Protein AF-A0A7D5BCZ6-F1 (afdb_monomer)

Radius of gyration: 23.88 Å; Cα contacts (8 Å, |Δi|>4): 210; chains: 1; bounding box: 59×76×45 Å

pLDDT: mean 74.91, std 20.08, range [27.19, 95.25]

Foldseek 3Di:
DPPQPLVLLLVLLVVLCVVDDDPLLVLLSVLLNLLSVLCVVVVNSVVLVVCLVCVVPDDDDAPEEACAPVVVVVCQLPPPQDQALGWYHGNHWIWGWHQPPVVRDTDTHTDDDPVRVVVPVPDDDDDDDPPDDDDDDPPDQDFLVVSLVSSLVSLVVSLVVDDDPSSNSSSSSSSVSSVVCSHNSCRVVSSVSVVVVVCVVVDDPPDDDPDPVVVVVVVVVVVCVVDPPDDDDDDDDDDDDDDDDDDDPDPDDDDDD

Structure (mmCIF, N/CA/C/O backbone):
data_AF-A0A7D5BCZ6-F1
#
_entry.id   AF-A0A7D5BCZ6-F1
#
loop_
_atom_site.group_PDB
_atom_site.id
_atom_site.type_symbol
_atom_site.label_atom_id
_atom_site.label_alt_id
_atom_site.label_comp_id
_atom_site.label_asym_id
_atom_site.label_entity_id
_atom_site.label_seq_id
_atom_site.pdbx_PDB_ins_code
_atom_site.Cartn_x
_atom_site.Cartn_y
_atom_site.Cartn_z
_atom_site.occupancy
_atom_site.B_iso_or_equiv
_atom_site.auth_seq_id
_atom_site.auth_comp_id
_atom_site.auth_asym_id
_atom_site.auth_atom_id
_atom_site.pdbx_PDB_model_num
ATOM 1 N N . MET A 1 1 ? -12.712 0.042 -23.435 1.00 34.72 1 MET A N 1
ATOM 2 C CA . MET A 1 1 ? -11.824 -0.604 -22.444 1.00 34.72 1 MET A CA 1
ATOM 3 C C . MET A 1 1 ? -10.567 0.236 -22.355 1.00 34.72 1 MET A C 1
ATOM 5 O O . MET A 1 1 ? -9.857 0.329 -23.345 1.00 34.72 1 MET A O 1
ATOM 9 N N . ASN A 1 2 ? -10.367 0.947 -21.248 1.00 45.00 2 ASN A N 1
ATOM 10 C CA . ASN A 1 2 ? -9.173 1.772 -21.058 1.00 45.00 2 ASN A CA 1
ATOM 11 C C . ASN A 1 2 ? -8.029 0.820 -20.652 1.00 45.00 2 ASN A C 1
ATOM 13 O O . ASN A 1 2 ? -8.275 0.007 -19.757 1.00 45.00 2 ASN A O 1
ATOM 17 N N . PRO A 1 3 ? -6.863 0.815 -21.327 1.00 51.53 3 PRO A N 1
ATOM 18 C CA . PRO A 1 3 ? -5.746 -0.049 -20.962 1.00 51.53 3 PRO A CA 1
ATOM 19 C C . PRO A 1 3 ? -5.447 0.031 -19.464 1.00 51.53 3 PRO A C 1
ATOM 21 O O . PRO A 1 3 ? -5.567 1.075 -18.828 1.00 51.53 3 PRO A O 1
ATOM 24 N N . ASP A 1 4 ? -5.122 -1.135 -18.921 1.00 83.62 4 ASP A N 1
ATOM 25 C CA . ASP A 1 4 ? -4.936 -1.441 -17.508 1.00 83.62 4 ASP A CA 1
ATOM 26 C C . ASP A 1 4 ? -3.978 -0.426 -16.852 1.00 83.62 4 ASP A C 1
ATOM 28 O O . ASP A 1 4 ? -2.765 -0.479 -17.062 1.00 83.62 4 ASP A O 1
ATOM 32 N N . PHE A 1 5 ? -4.542 0.546 -16.120 1.00 90.12 5 PHE A N 1
ATOM 33 C CA . PHE A 1 5 ? -3.845 1.703 -15.531 1.00 90.12 5 PHE A CA 1
ATOM 34 C C . PHE A 1 5 ? -2.555 1.285 -14.820 1.00 90.12 5 PHE A C 1
ATOM 36 O O . PHE A 1 5 ? -1.487 1.844 -15.066 1.00 90.12 5 PHE A O 1
ATOM 43 N N . ILE A 1 6 ? -2.636 0.211 -14.031 1.00 92.88 6 ILE A N 1
ATOM 44 C CA . ILE A 1 6 ? -1.490 -0.353 -13.325 1.00 92.88 6 ILE A CA 1
ATOM 45 C C . ILE A 1 6 ? -0.426 -0.879 -14.297 1.00 92.88 6 ILE A C 1
ATOM 47 O O . ILE A 1 6 ? 0.761 -0.633 -14.078 1.00 92.88 6 ILE A O 1
ATOM 51 N N . LYS A 1 7 ? -0.802 -1.567 -15.383 1.00 92.38 7 LYS A N 1
ATOM 52 C CA . LYS A 1 7 ? 0.170 -2.053 -16.381 1.00 92.38 7 LYS A CA 1
ATOM 53 C C . LYS A 1 7 ? 0.892 -0.899 -17.069 1.00 92.38 7 LYS A C 1
ATOM 55 O O . LYS A 1 7 ? 2.103 -0.986 -17.266 1.00 92.38 7 LYS A O 1
ATOM 60 N N . MET A 1 8 ? 0.183 0.182 -17.397 1.00 92.75 8 MET A N 1
ATOM 61 C CA . MET A 1 8 ? 0.801 1.378 -17.978 1.00 92.75 8 MET A CA 1
ATOM 62 C C . MET A 1 8 ? 1.809 2.007 -17.013 1.00 92.75 8 MET A C 1
ATOM 64 O O . MET A 1 8 ? 2.954 2.252 -17.395 1.00 92.75 8 MET A O 1
ATOM 68 N N . THR A 1 9 ? 1.427 2.189 -15.745 1.00 94.44 9 THR A N 1
ATOM 69 C CA . THR A 1 9 ? 2.337 2.691 -14.708 1.00 94.44 9 THR A CA 1
ATOM 70 C C . THR A 1 9 ? 3.547 1.775 -14.542 1.00 94.44 9 THR A C 1
ATOM 72 O O . THR A 1 9 ? 4.677 2.252 -14.506 1.00 94.44 9 THR A O 1
ATOM 75 N N . GLN A 1 10 ? 3.357 0.453 -14.506 1.00 93.75 10 GLN A N 1
ATOM 76 C CA . GLN A 1 10 ? 4.464 -0.502 -14.407 1.00 93.75 10 GLN A CA 1
ATOM 77 C C . GLN A 1 10 ? 5.422 -0.429 -15.601 1.00 93.75 10 GLN A C 1
ATOM 79 O O . GLN A 1 10 ? 6.630 -0.563 -15.405 1.00 93.75 10 GLN A O 1
ATOM 84 N N . ALA A 1 11 ? 4.911 -0.237 -16.820 1.00 93.50 11 ALA A N 1
ATOM 85 C CA . ALA A 1 11 ? 5.745 -0.064 -18.006 1.00 93.50 11 ALA A CA 1
ATOM 86 C C . ALA A 1 11 ? 6.593 1.211 -17.896 1.00 93.50 11 ALA A C 1
ATOM 88 O O . ALA A 1 11 ? 7.812 1.142 -18.048 1.00 93.50 11 ALA A O 1
ATOM 89 N N . ARG A 1 12 ? 5.979 2.338 -17.512 1.00 94.12 12 ARG A N 1
ATOM 90 C CA . ARG A 1 12 ? 6.697 3.602 -17.290 1.00 94.12 12 ARG A CA 1
ATOM 91 C C . ARG A 1 12 ? 7.732 3.506 -16.171 1.00 94.12 12 ARG A C 1
ATOM 93 O O . ARG A 1 12 ? 8.855 3.956 -16.352 1.00 94.12 12 ARG A O 1
ATOM 100 N N . LEU A 1 13 ? 7.434 2.829 -15.060 1.00 93.94 13 LEU A N 1
ATOM 101 C CA . LEU A 1 13 ? 8.414 2.623 -13.983 1.00 93.94 13 LEU A CA 1
ATOM 102 C C . LEU A 1 13 ? 9.648 1.820 -14.430 1.00 93.94 13 LEU A C 1
ATOM 104 O O . LEU A 1 13 ? 10.731 2.025 -13.890 1.00 93.94 13 LEU A O 1
ATOM 108 N N . ARG A 1 14 ? 9.517 0.919 -15.415 1.00 92.44 14 ARG A N 1
ATOM 109 C CA . ARG A 1 14 ? 10.670 0.201 -15.996 1.00 92.44 14 ARG A CA 1
ATOM 110 C C . ARG A 1 14 ? 11.517 1.090 -16.898 1.00 92.44 14 ARG A C 1
ATOM 112 O O . ARG A 1 14 ? 12.717 0.872 -17.005 1.00 92.44 14 ARG A O 1
ATOM 119 N N . GLU A 1 15 ? 10.909 2.059 -17.570 1.00 91.62 15 GLU A N 1
ATOM 120 C CA . GLU A 1 15 ? 11.652 3.057 -18.344 1.00 91.62 15 GLU A CA 1
ATOM 121 C C . GLU A 1 15 ? 12.415 3.991 -17.402 1.00 91.62 15 GLU A C 1
ATOM 123 O O . GLU A 1 15 ? 13.614 4.197 -17.586 1.00 91.62 15 GLU A O 1
ATOM 128 N N . VAL A 1 16 ? 11.746 4.431 -16.332 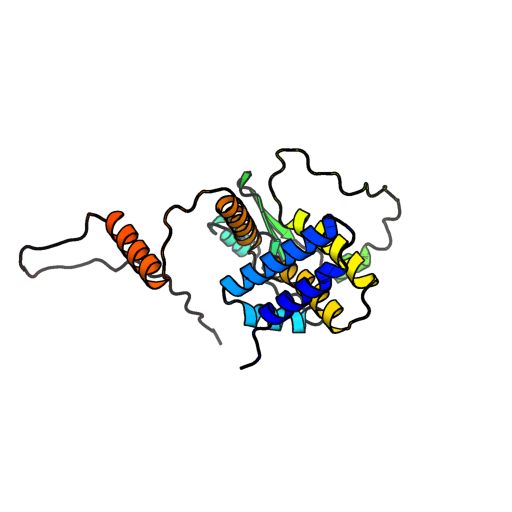1.00 91.31 16 VAL A N 1
ATOM 129 C CA . VAL A 1 16 ? 12.312 5.244 -15.248 1.00 91.31 16 VAL A CA 1
ATOM 130 C C . VAL A 1 16 ? 13.511 4.576 -14.566 1.00 91.31 16 VAL A C 1
ATOM 132 O O . VAL A 1 16 ? 14.430 5.259 -14.118 1.00 91.31 16 VAL A O 1
ATOM 135 N N . GLU A 1 17 ? 13.549 3.244 -14.525 1.00 91.06 17 GLU A N 1
ATOM 136 C CA . GLU A 1 17 ? 14.658 2.465 -13.961 1.00 91.06 17 GLU A CA 1
ATOM 137 C C . GLU A 1 17 ? 16.018 2.811 -14.590 1.00 91.06 17 GLU A C 1
ATOM 139 O O . GLU A 1 17 ? 17.038 2.741 -13.912 1.00 91.06 17 GLU A O 1
ATOM 144 N N . ARG A 1 18 ? 16.049 3.276 -15.848 1.00 88.88 18 ARG A N 1
ATOM 145 C CA . ARG A 1 18 ? 17.286 3.727 -16.516 1.00 88.88 18 ARG A CA 1
ATOM 146 C C . ARG A 1 18 ? 17.909 4.964 -15.868 1.00 88.88 18 ARG A C 1
ATOM 148 O O . ARG A 1 18 ? 19.102 5.193 -16.039 1.00 88.88 18 ARG A O 1
ATOM 155 N N . HIS A 1 19 ? 17.112 5.746 -15.143 1.00 87.06 19 HIS A N 1
ATOM 156 C CA . HIS A 1 19 ? 17.549 6.960 -14.452 1.00 87.06 19 HIS A CA 1
ATOM 157 C C . HIS A 1 19 ? 17.981 6.690 -13.005 1.00 87.06 19 HIS A C 1
ATOM 159 O O . HIS A 1 19 ? 18.508 7.584 -12.339 1.00 87.06 19 HIS A O 1
ATOM 165 N N . ALA A 1 20 ? 17.769 5.471 -12.495 1.00 90.06 20 ALA A N 1
ATOM 166 C CA . ALA A 1 20 ? 18.190 5.103 -11.151 1.00 90.06 20 ALA A CA 1
ATOM 167 C C . ALA A 1 20 ? 19.724 5.058 -11.066 1.00 90.06 20 ALA A C 1
ATOM 169 O O . ALA A 1 20 ? 20.403 4.370 -11.826 1.00 90.06 20 ALA A O 1
ATOM 170 N N . SER A 1 21 ? 20.271 5.817 -10.120 1.00 88.81 21 SER A N 1
ATOM 171 C CA . SER A 1 21 ? 21.715 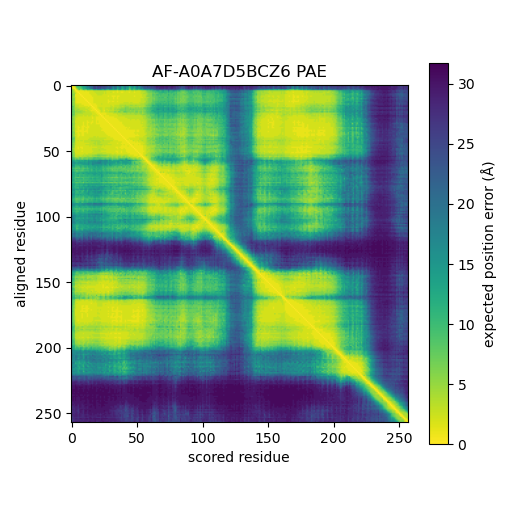5.978 -9.907 1.00 88.81 21 SER A CA 1
ATOM 172 C C . SER A 1 21 ? 22.211 5.279 -8.638 1.00 88.81 21 SER A C 1
ATOM 174 O O . SER A 1 21 ? 23.416 5.131 -8.446 1.00 88.81 21 SER A O 1
ATOM 176 N N . THR A 1 22 ? 21.305 4.863 -7.750 1.00 90.62 22 THR A N 1
ATOM 177 C CA . THR A 1 22 ? 21.638 4.222 -6.470 1.00 90.62 22 THR A CA 1
ATOM 178 C C . THR A 1 22 ? 20.870 2.916 -6.303 1.00 90.62 22 THR A C 1
ATOM 180 O O . THR A 1 22 ? 19.768 2.761 -6.826 1.00 90.62 22 THR A O 1
ATOM 183 N N . SER A 1 23 ? 21.417 1.976 -5.527 1.00 88.50 23 SER A N 1
ATOM 184 C CA . SER A 1 23 ? 20.704 0.736 -5.188 1.00 88.50 23 SER A CA 1
ATOM 185 C C . SER A 1 23 ? 19.376 0.998 -4.471 1.00 88.50 23 SER A C 1
ATOM 187 O O . SER A 1 23 ? 18.411 0.291 -4.736 1.00 88.50 23 SER A O 1
ATOM 189 N N . GLY A 1 24 ? 19.299 2.047 -3.641 1.00 88.19 24 GLY A N 1
ATOM 190 C CA . GLY A 1 24 ? 18.056 2.484 -2.995 1.00 88.19 24 GLY A CA 1
ATOM 191 C C . GLY A 1 24 ? 16.964 2.841 -4.004 1.00 88.19 24 GLY A C 1
ATOM 192 O O . GLY A 1 24 ? 15.845 2.354 -3.896 1.00 88.19 24 GLY A O 1
ATOM 193 N N . GLN A 1 25 ? 17.310 3.576 -5.062 1.00 91.25 25 GLN A N 1
ATOM 194 C CA . GLN A 1 25 ? 16.381 3.915 -6.144 1.00 91.25 25 GLN A CA 1
ATOM 195 C C . GLN A 1 25 ? 15.896 2.680 -6.916 1.00 91.25 25 GLN A C 1
ATOM 197 O O . GLN A 1 25 ? 14.700 2.547 -7.182 1.00 91.25 25 GLN A O 1
ATOM 202 N N . PHE A 1 26 ? 16.791 1.736 -7.226 1.00 91.19 26 PHE A N 1
ATOM 203 C CA . PHE A 1 26 ? 16.390 0.462 -7.837 1.00 91.19 26 PHE A CA 1
ATOM 204 C C . PHE A 1 26 ? 15.450 -0.339 -6.923 1.00 91.19 26 PHE A C 1
ATOM 206 O O . PHE A 1 26 ? 14.426 -0.857 -7.380 1.00 91.19 26 PHE A O 1
ATOM 213 N N . ASP A 1 27 ? 15.763 -0.417 -5.629 1.00 89.88 27 ASP A N 1
ATOM 214 C CA . ASP A 1 27 ? 14.934 -1.107 -4.641 1.00 89.88 27 ASP A CA 1
ATOM 215 C C . ASP A 1 27 ? 13.564 -0.432 -4.480 1.00 89.88 27 ASP A C 1
ATOM 217 O O . ASP A 1 27 ? 12.546 -1.126 -4.432 1.00 89.88 27 ASP A O 1
ATOM 221 N N . ALA A 1 28 ? 13.514 0.901 -4.489 1.00 91.19 28 ALA A N 1
ATOM 222 C CA . ALA A 1 28 ? 12.294 1.698 -4.415 1.00 91.19 28 ALA A CA 1
ATOM 223 C C . ALA A 1 28 ? 11.371 1.460 -5.622 1.00 91.19 28 ALA A C 1
ATOM 225 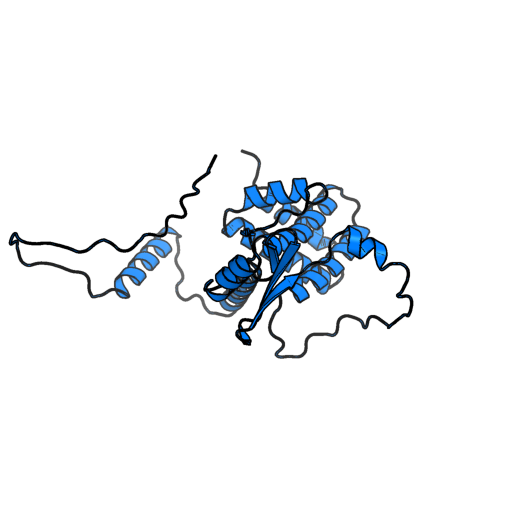O O . ALA A 1 28 ? 10.170 1.215 -5.463 1.00 91.19 28 ALA A O 1
ATOM 226 N N . LEU A 1 29 ? 11.921 1.444 -6.841 1.00 93.75 29 LEU A N 1
ATOM 227 C CA . LEU A 1 29 ? 11.161 1.117 -8.052 1.00 93.75 29 LEU A CA 1
ATOM 228 C C . LEU A 1 29 ? 10.657 -0.329 -8.039 1.00 93.75 29 LEU A C 1
ATOM 230 O O . LEU A 1 29 ? 9.514 -0.606 -8.413 1.00 93.75 29 LEU A O 1
ATOM 234 N N . LYS A 1 30 ? 11.485 -1.268 -7.573 1.00 92.19 30 LYS A N 1
ATOM 235 C CA . LYS A 1 30 ? 11.108 -2.678 -7.437 1.00 92.19 30 LYS A CA 1
ATOM 236 C C . LYS A 1 30 ? 9.995 -2.873 -6.409 1.00 92.19 30 LYS A C 1
ATOM 238 O O . LYS A 1 30 ? 9.049 -3.611 -6.690 1.00 92.19 30 LYS A O 1
ATOM 243 N N . ALA A 1 31 ? 10.090 -2.214 -5.256 1.00 91.38 31 ALA A N 1
ATOM 244 C CA . ALA A 1 31 ? 9.059 -2.216 -4.225 1.00 91.38 31 ALA A CA 1
ATOM 245 C C . ALA A 1 31 ? 7.748 -1.644 -4.772 1.00 91.38 31 ALA A C 1
ATOM 247 O O . ALA A 1 31 ? 6.718 -2.304 -4.693 1.00 91.38 31 ALA A O 1
ATOM 248 N N . SER A 1 32 ? 7.807 -0.495 -5.444 1.00 94.62 32 SER A N 1
ATOM 249 C CA . SER A 1 32 ? 6.645 0.152 -6.068 1.00 94.62 32 SER A CA 1
ATOM 250 C C . SER A 1 32 ? 5.942 -0.740 -7.087 1.00 94.62 32 SER A C 1
ATOM 252 O O . SER A 1 32 ? 4.720 -0.874 -7.090 1.00 94.62 32 SER A O 1
ATOM 254 N N . ARG A 1 33 ? 6.714 -1.414 -7.945 1.00 94.81 33 ARG A N 1
ATOM 255 C CA . ARG A 1 33 ? 6.170 -2.379 -8.907 1.00 94.81 33 ARG A CA 1
ATOM 256 C C . ARG A 1 33 ? 5.522 -3.577 -8.212 1.00 94.81 33 ARG A C 1
ATOM 258 O O . ARG A 1 33 ? 4.512 -4.075 -8.704 1.00 94.81 33 ARG A O 1
ATOM 265 N N . ALA A 1 34 ? 6.078 -4.035 -7.090 1.00 94.06 34 ALA A N 1
ATOM 266 C CA . ALA A 1 34 ? 5.480 -5.102 -6.294 1.00 94.06 34 ALA A CA 1
ATOM 267 C C . ALA A 1 34 ? 4.156 -4.659 -5.651 1.00 94.06 34 ALA A C 1
ATOM 269 O O . ALA A 1 34 ? 3.195 -5.419 -5.720 1.00 94.06 34 ALA A O 1
ATOM 270 N N . THR A 1 35 ? 4.079 -3.438 -5.113 1.00 94.69 35 THR A N 1
ATOM 271 C CA . THR A 1 35 ? 2.843 -2.849 -4.565 1.00 94.69 35 THR A CA 1
ATOM 272 C C . THR A 1 35 ? 1.755 -2.752 -5.627 1.00 94.69 35 THR A C 1
ATOM 274 O O . THR A 1 35 ? 0.642 -3.226 -5.432 1.00 94.69 35 THR A O 1
ATOM 277 N N . LEU A 1 36 ? 2.092 -2.233 -6.808 1.00 95.25 36 LEU A N 1
ATOM 278 C CA . LEU A 1 36 ? 1.163 -2.162 -7.935 1.00 95.25 36 LEU A CA 1
ATOM 279 C C . LEU A 1 36 ? 0.676 -3.549 -8.377 1.00 95.25 36 LEU A C 1
ATOM 281 O O . LEU A 1 36 ? -0.496 -3.724 -8.694 1.00 95.25 36 LEU A O 1
ATOM 285 N N . HIS A 1 37 ? 1.561 -4.548 -8.396 1.00 94.50 37 HIS A N 1
ATOM 286 C CA . HIS A 1 37 ? 1.165 -5.921 -8.705 1.00 94.50 37 HIS A CA 1
ATOM 287 C C . HIS A 1 37 ? 0.241 -6.512 -7.634 1.00 94.50 37 HIS A C 1
ATOM 289 O O . HIS A 1 37 ? -0.706 -7.211 -7.974 1.00 94.50 37 HIS A O 1
ATOM 295 N N . PHE A 1 38 ? 0.498 -6.230 -6.357 1.00 93.62 38 PHE A N 1
ATOM 296 C CA . PHE A 1 38 ? -0.361 -6.657 -5.257 1.00 93.62 38 PHE A CA 1
ATOM 297 C C . PHE A 1 38 ? -1.783 -6.099 -5.405 1.00 93.62 38 PHE A C 1
ATOM 299 O O . PHE A 1 38 ? -2.736 -6.872 -5.406 1.00 93.62 38 PHE A O 1
ATOM 306 N N . ILE A 1 39 ? -1.916 -4.792 -5.650 1.00 93.88 39 ILE A N 1
ATOM 307 C CA . ILE A 1 39 ? -3.213 -4.131 -5.885 1.00 93.88 39 ILE A CA 1
ATOM 308 C C . ILE A 1 39 ? -3.936 -4.750 -7.092 1.00 93.88 39 ILE A C 1
ATOM 310 O O . ILE A 1 39 ? -5.116 -5.089 -7.014 1.00 93.88 39 ILE A O 1
ATOM 314 N N . ALA A 1 40 ? -3.228 -4.952 -8.209 1.00 92.56 40 ALA A N 1
ATOM 315 C CA . ALA A 1 40 ? -3.814 -5.575 -9.397 1.00 92.56 40 ALA A CA 1
ATOM 316 C C . ALA A 1 40 ? -4.264 -7.023 -9.139 1.00 92.56 40 ALA A C 1
ATOM 318 O O . ALA A 1 40 ? -5.337 -7.418 -9.590 1.00 92.56 40 ALA A O 1
ATOM 319 N N . GLY A 1 41 ? -3.472 -7.803 -8.398 1.00 89.88 41 GLY A N 1
ATOM 320 C CA . GLY A 1 41 ? -3.791 -9.187 -8.039 1.00 89.88 41 GLY A CA 1
ATOM 321 C C . GLY A 1 41 ? -5.033 -9.317 -7.155 1.00 89.88 41 GLY A C 1
ATOM 322 O O . GLY A 1 41 ? -5.703 -10.343 -7.200 1.00 89.88 41 GLY A O 1
ATOM 323 N N . ARG A 1 42 ? -5.374 -8.263 -6.408 1.00 90.56 42 ARG A N 1
ATOM 324 C CA . ARG A 1 42 ? -6.601 -8.172 -5.605 1.00 90.56 42 ARG A CA 1
ATOM 325 C C . ARG A 1 42 ? -7.823 -7.699 -6.396 1.00 90.56 42 ARG A C 1
ATOM 327 O O . ARG A 1 42 ? -8.925 -7.686 -5.863 1.00 90.56 42 ARG A O 1
ATOM 334 N N . GLY A 1 43 ? -7.650 -7.306 -7.660 1.00 89.94 43 GLY A N 1
ATOM 335 C CA . GLY A 1 43 ? -8.729 -6.752 -8.482 1.00 89.94 43 GLY A CA 1
ATOM 336 C C . GLY A 1 43 ? -9.105 -5.305 -8.137 1.00 89.94 43 GLY A C 1
ATOM 337 O O . GLY A 1 43 ? -10.088 -4.791 -8.664 1.00 89.94 43 GLY A O 1
ATOM 338 N N . GLU A 1 44 ? -8.305 -4.617 -7.319 1.00 91.50 44 GLU A N 1
ATOM 339 C CA . GLU A 1 44 ? -8.595 -3.277 -6.780 1.00 91.50 44 GLU A CA 1
ATOM 340 C C . GLU A 1 44 ? -8.146 -2.144 -7.728 1.00 91.50 44 GLU A C 1
ATOM 342 O O . GLU A 1 44 ? -8.089 -0.973 -7.353 1.00 91.50 44 GLU A O 1
ATOM 347 N N . THR A 1 45 ? -7.827 -2.452 -8.993 1.00 92.25 45 THR A N 1
ATOM 348 C CA . THR A 1 45 ? -7.319 -1.475 -9.977 1.00 92.25 45 THR A CA 1
ATOM 349 C C . THR A 1 45 ? -8.250 -0.271 -10.156 1.00 92.25 45 THR A C 1
ATOM 351 O O . THR A 1 45 ? -7.777 0.854 -10.319 1.00 92.25 45 THR A O 1
ATOM 354 N N . GLY A 1 46 ? -9.569 -0.489 -10.145 1.00 90.19 46 GLY A N 1
ATOM 355 C CA . GLY A 1 46 ? -10.556 0.584 -10.302 1.00 90.19 46 GLY A CA 1
ATOM 356 C C . GLY A 1 46 ? -10.616 1.518 -9.091 1.00 90.19 46 GLY A C 1
ATOM 357 O O . GLY A 1 46 ? -10.606 2.737 -9.253 1.00 90.19 46 GLY A O 1
ATOM 358 N N . GLU A 1 47 ? -10.623 0.945 -7.888 1.00 90.94 47 GLU A N 1
ATOM 359 C CA . GLU A 1 47 ? -10.648 1.682 -6.618 1.00 90.94 47 GLU A CA 1
ATOM 360 C C . GLU A 1 47 ? -9.344 2.449 -6.415 1.00 90.94 47 GLU A C 1
ATOM 362 O O . GLU A 1 47 ? -9.362 3.631 -6.071 1.00 90.94 47 GLU A O 1
ATOM 367 N N . PHE A 1 48 ? -8.214 1.816 -6.732 1.00 92.88 48 PHE A N 1
ATOM 368 C CA . PHE A 1 48 ? -6.916 2.467 -6.712 1.00 92.88 48 PHE A CA 1
ATOM 369 C C . PHE A 1 48 ? -6.843 3.634 -7.701 1.00 92.88 48 PHE A C 1
ATOM 371 O O . PHE A 1 48 ? -6.349 4.704 -7.353 1.00 92.88 48 PHE A O 1
ATOM 378 N N . LYS A 1 49 ? -7.367 3.473 -8.922 1.00 93.62 49 LYS A N 1
ATOM 379 C CA . LYS A 1 49 ? -7.400 4.565 -9.901 1.00 93.62 49 LYS A CA 1
ATOM 380 C C . LYS A 1 49 ? -8.208 5.758 -9.381 1.00 93.62 49 LYS A C 1
ATOM 382 O O . LYS A 1 49 ? -7.711 6.880 -9.428 1.00 93.62 49 LYS A O 1
ATOM 387 N N . ALA A 1 50 ? -9.409 5.515 -8.855 1.00 91.00 50 ALA A N 1
ATOM 388 C CA . ALA A 1 50 ? -10.233 6.569 -8.265 1.00 91.00 50 ALA A CA 1
ATOM 389 C C . ALA A 1 50 ? -9.509 7.259 -7.094 1.00 91.00 50 ALA A C 1
ATOM 391 O O . ALA A 1 50 ? -9.522 8.483 -6.990 1.00 91.00 50 ALA A O 1
ATOM 392 N N . PHE A 1 51 ? -8.806 6.482 -6.265 1.00 90.19 51 PHE A N 1
ATOM 393 C CA . PHE A 1 51 ? -8.000 7.004 -5.166 1.00 90.19 51 PHE A CA 1
ATOM 394 C C . PHE A 1 51 ? -6.849 7.901 -5.642 1.00 90.19 51 PHE A C 1
ATOM 396 O O . PHE A 1 51 ? -6.617 8.951 -5.052 1.00 90.19 51 PHE A O 1
ATOM 403 N N . VAL A 1 52 ? -6.147 7.534 -6.720 1.00 91.75 52 VAL A N 1
ATOM 404 C CA . VAL A 1 52 ? -5.077 8.363 -7.307 1.00 91.75 52 VAL A CA 1
ATOM 405 C C . VAL A 1 52 ? -5.621 9.684 -7.850 1.00 91.75 52 VAL A C 1
ATOM 407 O O . VAL A 1 52 ? -4.985 10.725 -7.657 1.00 91.75 52 VAL A O 1
ATOM 410 N N . GLU A 1 53 ? -6.775 9.644 -8.521 1.00 91.00 53 GLU A N 1
ATOM 411 C CA . GLU A 1 53 ? -7.440 10.824 -9.089 1.00 91.00 53 GLU A CA 1
ATOM 412 C C . GLU A 1 53 ? -7.908 11.798 -8.002 1.00 91.00 53 GLU A C 1
ATOM 414 O O . GLU A 1 53 ? -7.871 13.008 -8.209 1.00 91.00 53 GLU A O 1
ATOM 419 N N . SER A 1 54 ? -8.293 11.286 -6.831 1.00 88.31 54 SER A N 1
ATOM 420 C CA . SER A 1 54 ? -8.805 12.093 -5.725 1.00 88.31 54 SER A CA 1
ATOM 421 C C . SER A 1 54 ? -7.791 12.357 -4.607 1.00 88.31 54 SER A C 1
ATOM 423 O O . SER A 1 54 ? -8.167 12.929 -3.588 1.00 88.31 54 SER A O 1
ATOM 425 N N . PHE A 1 55 ? -6.536 11.916 -4.749 1.00 85.19 55 PHE A N 1
ATOM 426 C CA . PHE A 1 55 ? -5.581 11.832 -3.634 1.00 85.19 55 PHE A CA 1
ATOM 427 C C . PHE A 1 55 ? -5.321 13.175 -2.931 1.00 85.19 55 PHE A C 1
ATOM 429 O O . PHE A 1 55 ? -5.294 13.216 -1.707 1.00 85.19 55 PHE A O 1
ATOM 436 N N . ASP A 1 56 ? -5.193 14.269 -3.691 1.00 80.25 56 ASP A N 1
ATOM 437 C CA . ASP A 1 56 ? -4.883 15.603 -3.140 1.00 80.25 56 ASP A CA 1
ATOM 438 C C . ASP A 1 56 ? -6.136 16.445 -2.842 1.00 80.25 56 ASP A C 1
ATOM 440 O O . ASP A 1 56 ? -6.041 17.525 -2.265 1.00 80.25 56 ASP A O 1
ATOM 444 N N . THR A 1 57 ? -7.317 15.992 -3.272 1.00 79.81 57 THR A N 1
ATOM 445 C CA . THR A 1 57 ? -8.546 16.805 -3.260 1.00 79.81 57 THR A CA 1
ATOM 446 C C . THR A 1 57 ? -9.653 16.223 -2.394 1.00 79.81 57 THR A C 1
ATOM 448 O O . THR A 1 57 ? -10.569 16.946 -2.006 1.00 79.81 57 THR A O 1
ATOM 451 N N . ALA A 1 58 ? -9.633 14.914 -2.134 1.00 73.69 58 ALA A N 1
ATOM 452 C CA . ALA A 1 58 ? -10.672 14.269 -1.352 1.00 73.69 58 ALA A CA 1
ATOM 453 C C . ALA A 1 58 ? -10.474 14.529 0.146 1.00 73.69 58 ALA A C 1
ATOM 455 O O . ALA A 1 58 ? -9.353 14.419 0.648 1.00 73.69 58 ALA A O 1
ATOM 456 N N . PRO A 1 59 ? -11.561 14.790 0.894 1.00 70.69 59 PRO A N 1
ATOM 457 C CA . PRO A 1 59 ? -11.489 14.767 2.341 1.00 70.69 59 PRO A CA 1
ATOM 458 C C . PRO A 1 59 ? -11.068 13.372 2.801 1.00 70.69 59 PRO A C 1
ATOM 460 O O . PRO A 1 59 ? -11.506 12.349 2.258 1.00 70.69 59 PRO A O 1
ATOM 463 N N . VAL A 1 60 ? -10.229 13.346 3.833 1.00 69.69 60 VAL A N 1
ATOM 464 C CA . VAL A 1 60 ? -9.786 12.117 4.480 1.00 69.69 60 VAL A CA 1
ATOM 465 C C . VAL A 1 60 ? -11.022 11.349 4.956 1.00 69.69 60 VAL A C 1
ATOM 467 O O . VAL A 1 60 ? -11.682 11.698 5.932 1.00 69.69 60 VAL A O 1
ATOM 470 N N . THR A 1 61 ? -11.374 10.308 4.212 1.00 75.25 61 THR A N 1
ATOM 471 C CA . THR A 1 61 ? -12.530 9.468 4.519 1.00 75.25 61 THR A CA 1
ATOM 472 C C . THR A 1 61 ? -12.062 8.395 5.498 1.00 75.25 61 THR A C 1
ATOM 474 O O . THR A 1 61 ? -10.951 7.906 5.336 1.00 75.25 61 THR A O 1
ATOM 477 N N . PRO A 1 62 ? -12.825 8.009 6.527 1.00 82.56 62 PRO A N 1
ATOM 478 C CA . PRO A 1 62 ? -12.477 6.856 7.354 1.00 82.56 62 PRO A CA 1
ATOM 479 C C . PRO A 1 62 ? -12.774 5.544 6.604 1.00 82.56 62 PRO A C 1
ATOM 481 O O . PRO A 1 62 ? -13.565 5.516 5.668 1.00 82.56 62 PRO A O 1
ATOM 484 N N . LEU A 1 63 ? -12.090 4.452 6.942 1.00 81.19 63 LEU A N 1
ATOM 485 C CA . LEU A 1 63 ? -12.350 3.106 6.412 1.00 81.19 63 LEU A CA 1
ATOM 486 C C . LEU A 1 63 ? -13.636 2.551 7.034 1.00 81.19 63 LEU A C 1
ATOM 488 O O . LEU A 1 63 ? -14.481 2.003 6.338 1.00 81.19 63 LEU A O 1
ATOM 492 N N . LEU A 1 64 ? -13.793 2.759 8.342 1.00 85.06 64 LEU A N 1
ATOM 493 C CA . LEU A 1 64 ? -14.975 2.392 9.115 1.00 85.06 64 LEU A CA 1
ATOM 494 C C . LEU A 1 64 ? -15.427 3.574 9.966 1.00 85.06 64 LEU A C 1
ATOM 496 O O . LEU A 1 64 ? -14.604 4.353 10.443 1.00 85.06 64 LEU A O 1
ATOM 500 N N . SER A 1 65 ? -16.737 3.712 10.148 1.00 89.00 65 SER A N 1
ATOM 501 C CA . SER A 1 65 ? -17.329 4.698 11.051 1.00 89.00 65 SER A CA 1
ATOM 502 C C . SER A 1 65 ? -18.149 3.987 12.118 1.00 89.00 65 SER A C 1
ATOM 504 O O . SER A 1 65 ? -19.009 3.181 11.782 1.00 89.00 65 SER A O 1
ATOM 506 N N . PHE A 1 66 ? -17.910 4.335 13.375 1.00 89.81 66 PHE A N 1
ATOM 507 C CA . PHE A 1 66 ? -18.629 3.848 14.544 1.00 89.81 66 PHE A CA 1
ATOM 508 C C . PHE A 1 66 ? -19.335 5.009 15.235 1.00 89.81 66 PHE A C 1
ATOM 510 O O . PHE A 1 66 ? -18.836 6.140 15.248 1.00 89.81 66 PHE A O 1
ATOM 517 N N . THR A 1 67 ? -20.477 4.729 15.856 1.00 89.69 67 THR A N 1
ATOM 518 C CA . THR A 1 67 ? -21.243 5.760 16.569 1.00 89.69 67 THR A CA 1
ATOM 519 C C . THR A 1 67 ? -20.535 6.150 17.863 1.00 89.69 67 THR A C 1
ATOM 521 O O . THR A 1 67 ? -20.574 7.306 18.278 1.00 89.69 67 THR A O 1
ATOM 524 N N . THR A 1 68 ? -19.838 5.199 18.494 1.00 91.31 68 THR A N 1
ATOM 525 C CA . THR A 1 68 ? -19.108 5.427 19.746 1.00 91.31 68 THR A CA 1
ATOM 526 C C . THR A 1 68 ? -17.710 4.820 19.719 1.00 91.31 68 THR A C 1
ATOM 528 O O . THR A 1 68 ? -17.438 3.852 19.010 1.00 91.31 68 THR A O 1
ATOM 531 N N . LYS A 1 69 ? -16.816 5.351 20.559 1.00 88.88 69 LYS A N 1
ATOM 532 C CA . LYS A 1 69 ? -15.489 4.759 20.770 1.00 88.88 69 LYS A CA 1
ATOM 533 C C . LYS A 1 69 ? -15.570 3.339 21.345 1.00 88.88 69 LYS A C 1
ATOM 535 O O . LYS A 1 69 ? -14.802 2.480 20.937 1.00 88.88 69 LYS A O 1
ATOM 540 N N . ALA A 1 70 ? -16.514 3.075 22.250 1.00 88.88 70 ALA A N 1
ATOM 541 C CA . ALA A 1 70 ? -16.677 1.755 22.861 1.00 88.88 70 ALA A CA 1
ATOM 542 C C . ALA A 1 70 ? -17.043 0.671 21.831 1.00 88.88 70 ALA A C 1
ATOM 544 O O . ALA A 1 70 ? -16.571 -0.463 21.928 1.00 88.88 70 ALA A O 1
ATOM 545 N N . GLU A 1 71 ? -17.850 1.031 20.832 1.00 90.00 71 GLU A N 1
ATOM 546 C CA . GLU A 1 71 ? -18.184 0.173 19.694 1.00 90.00 71 GLU A CA 1
ATOM 547 C C . GLU A 1 71 ? -16.938 -0.131 18.851 1.00 90.00 71 GLU A C 1
ATOM 549 O O . GLU A 1 71 ? -16.640 -1.295 18.594 1.00 90.00 71 GLU A O 1
ATOM 554 N N . ALA A 1 72 ? -16.147 0.897 18.524 1.00 90.06 72 ALA A N 1
ATOM 555 C CA . ALA A 1 72 ? -14.893 0.741 17.789 1.00 90.06 72 ALA A CA 1
ATOM 556 C C . ALA A 1 72 ? -13.861 -0.120 18.546 1.00 90.06 72 ALA A C 1
ATOM 558 O O . ALA A 1 72 ? -13.213 -0.981 17.955 1.00 90.06 72 ALA A O 1
ATOM 559 N N . ASP A 1 73 ? -13.728 0.068 19.863 1.00 88.31 73 ASP A N 1
ATOM 560 C CA . ASP A 1 73 ? -12.847 -0.743 20.714 1.00 88.31 73 ASP A CA 1
ATOM 561 C C . ASP A 1 73 ? -13.325 -2.203 20.801 1.00 88.31 73 ASP A C 1
ATOM 563 O O . ASP A 1 73 ? -12.509 -3.123 20.871 1.00 88.31 73 ASP A O 1
ATOM 567 N N . THR A 1 74 ? -14.641 -2.435 20.803 1.00 90.25 74 THR A N 1
ATOM 568 C CA . THR A 1 74 ? -15.216 -3.790 20.795 1.00 90.25 74 THR A CA 1
ATOM 569 C C . THR A 1 74 ? -14.942 -4.480 19.469 1.00 90.25 74 THR A C 1
ATOM 571 O O . THR A 1 74 ? -14.375 -5.571 19.470 1.00 90.25 74 THR A O 1
ATOM 574 N N . TRP A 1 75 ? -15.213 -3.795 18.356 1.00 91.31 75 TRP A N 1
ATOM 575 C CA . TRP A 1 75 ? -14.853 -4.263 17.023 1.00 91.31 75 TRP A CA 1
ATOM 576 C C . TRP A 1 75 ? -13.363 -4.617 16.940 1.00 91.31 75 TRP A C 1
ATOM 578 O O . TRP A 1 75 ? -13.024 -5.715 16.515 1.00 91.31 75 TRP A O 1
ATOM 588 N N . LEU A 1 76 ? -12.466 -3.752 17.424 1.00 88.88 76 LEU A N 1
ATOM 589 C CA . LEU A 1 76 ? -11.022 -3.997 17.365 1.00 88.88 76 LEU A CA 1
ATOM 590 C C . LEU A 1 76 ? -10.591 -5.252 18.147 1.00 88.88 76 LEU A C 1
ATOM 592 O O . LEU A 1 76 ? -9.681 -5.973 17.724 1.00 88.88 76 LEU A O 1
ATOM 596 N N . ARG A 1 77 ? -11.218 -5.511 19.300 1.00 85.56 77 ARG A N 1
ATOM 597 C CA . ARG A 1 77 ? -10.934 -6.702 20.116 1.00 85.56 77 ARG A CA 1
ATOM 598 C C . ARG A 1 77 ? -11.412 -7.982 19.444 1.00 85.56 77 ARG A C 1
ATOM 600 O O . ARG A 1 77 ? -10.695 -8.978 19.479 1.00 85.56 77 ARG A O 1
ATOM 607 N N . GLU A 1 78 ? -12.601 -7.948 18.857 1.00 87.12 78 GLU A N 1
ATOM 608 C CA . GLU A 1 78 ? -13.252 -9.118 18.261 1.00 87.12 78 GLU A CA 1
ATOM 609 C C . GLU A 1 78 ? -12.751 -9.417 16.845 1.00 87.12 78 GLU A C 1
ATOM 611 O O . GLU A 1 78 ? -12.826 -10.558 16.389 1.00 87.12 78 GLU A O 1
ATOM 616 N N . HIS A 1 79 ? -12.193 -8.423 16.151 1.00 82.19 79 HIS A N 1
ATOM 617 C CA . HIS A 1 79 ? -11.708 -8.605 14.793 1.00 82.19 79 HIS A CA 1
ATOM 618 C C . HIS A 1 79 ? -10.510 -9.575 14.766 1.00 82.19 79 HIS A C 1
ATOM 620 O O . HIS A 1 79 ? -9.503 -9.333 15.439 1.00 82.19 79 HIS A O 1
ATOM 626 N N . PRO A 1 80 ? -10.548 -10.665 13.976 1.00 79.19 80 PRO A N 1
ATOM 627 C CA . PRO A 1 80 ? -9.487 -11.674 13.988 1.00 79.19 80 PRO A CA 1
ATOM 628 C C . PRO A 1 80 ? -8.141 -11.105 13.513 1.00 79.19 80 PRO A C 1
ATOM 630 O O . PRO A 1 80 ? -7.101 -11.377 14.115 1.00 79.19 80 PRO A O 1
ATOM 633 N N . ALA A 1 81 ? -8.172 -10.248 12.491 1.00 77.38 81 ALA A N 1
ATOM 634 C CA . ALA A 1 81 ? -7.003 -9.619 11.880 1.00 77.38 81 ALA A CA 1
ATOM 635 C C . ALA A 1 81 ? -7.305 -8.144 11.560 1.00 77.38 81 ALA A C 1
ATOM 637 O O . ALA A 1 81 ? -7.706 -7.848 10.437 1.00 77.38 81 ALA A O 1
ATOM 638 N N . PRO A 1 82 ? -7.282 -7.235 12.553 1.00 81.94 82 PRO A N 1
ATOM 639 C CA . PRO A 1 82 ? -7.670 -5.848 12.330 1.00 81.94 82 PRO A CA 1
ATOM 640 C C . PRO A 1 82 ? -6.705 -5.146 11.360 1.00 81.94 82 PRO A C 1
ATOM 642 O O . PRO A 1 82 ? -5.502 -5.408 11.414 1.00 81.94 82 PRO A O 1
ATOM 645 N N . PRO A 1 83 ? -7.227 -4.271 10.485 1.00 79.50 83 PRO A N 1
ATOM 646 C CA . PRO A 1 83 ? -6.429 -3.546 9.502 1.00 79.50 83 PRO A CA 1
ATOM 647 C C . PRO A 1 83 ? -5.536 -2.515 10.204 1.00 79.50 83 PRO A C 1
ATOM 649 O O . PRO A 1 83 ? -6.043 -1.517 10.715 1.00 79.50 83 PRO A O 1
ATOM 652 N N . HIS A 1 84 ? -4.227 -2.742 10.287 1.00 79.94 84 HIS A N 1
ATOM 653 C CA . HIS A 1 84 ? -3.304 -1.832 10.966 1.00 79.94 84 HIS A CA 1
ATOM 654 C C . HIS A 1 84 ? -3.069 -0.559 10.138 1.00 79.94 84 HIS A C 1
ATOM 656 O O . HIS A 1 84 ? -3.118 -0.554 8.922 1.00 79.94 84 HIS A O 1
ATOM 662 N N . GLY A 1 85 ? -2.880 0.587 10.785 1.00 73.19 85 GLY A N 1
ATOM 663 C CA . GLY A 1 85 ? -2.747 1.882 10.116 1.00 73.19 85 GLY A CA 1
ATOM 664 C C . GLY A 1 85 ? -4.057 2.425 9.535 1.00 73.19 85 GLY A C 1
ATOM 665 O O . GLY A 1 85 ? -4.147 3.631 9.292 1.00 73.19 85 GLY A O 1
ATOM 666 N N . ALA A 1 86 ? -5.094 1.593 9.386 1.00 80.88 86 ALA A N 1
ATOM 667 C CA . ALA A 1 86 ? -6.372 2.028 8.857 1.00 80.88 86 ALA A CA 1
ATOM 668 C C . ALA A 1 86 ? -6.979 3.138 9.709 1.00 80.88 86 ALA A C 1
ATOM 670 O O . ALA A 1 86 ? -7.043 3.078 10.941 1.00 80.88 86 ALA A O 1
ATOM 671 N N . LEU A 1 87 ? -7.453 4.158 9.007 1.00 82.81 87 LEU A N 1
ATOM 672 C CA . LEU A 1 87 ? -8.180 5.255 9.604 1.00 82.81 87 LEU A CA 1
ATOM 673 C C . LEU A 1 87 ? -9.616 4.824 9.875 1.00 82.81 87 LEU A C 1
ATOM 675 O O . LEU A 1 87 ? -10.307 4.404 8.955 1.00 82.81 87 LEU A O 1
ATOM 679 N N . ILE A 1 88 ? -10.103 5.001 11.089 1.00 87.94 88 ILE A N 1
ATOM 680 C CA . ILE A 1 88 ? -11.506 4.827 11.449 1.00 87.94 88 ILE A CA 1
ATOM 681 C C . ILE A 1 88 ? -12.031 6.113 12.078 1.00 87.94 88 ILE A C 1
ATOM 683 O O . ILE A 1 88 ? -11.275 6.914 12.623 1.00 87.94 88 ILE A O 1
ATOM 687 N N . ARG A 1 89 ? -13.339 6.316 12.019 1.00 88.69 89 ARG A N 1
ATOM 688 C CA . ARG A 1 89 ? -14.020 7.388 12.740 1.00 88.69 89 ARG A CA 1
ATOM 689 C C . ARG A 1 89 ? -14.842 6.758 13.845 1.00 88.69 89 ARG A C 1
ATOM 691 O O . ARG A 1 89 ? -15.569 5.807 13.585 1.00 88.69 89 ARG A O 1
ATOM 698 N N . ALA A 1 90 ? -14.742 7.272 15.059 1.00 88.38 90 ALA A N 1
ATOM 699 C CA . ALA A 1 90 ? -15.599 6.845 16.154 1.00 88.38 90 ALA A CA 1
ATOM 700 C C . ALA A 1 90 ? -16.148 8.081 16.862 1.00 88.38 90 ALA A C 1
ATOM 702 O O . ALA A 1 90 ? -15.380 8.935 17.306 1.00 88.38 90 ALA A O 1
ATOM 703 N N . ALA A 1 91 ? -17.477 8.175 16.945 1.00 86.12 91 ALA A N 1
ATOM 704 C CA . ALA A 1 91 ? -18.168 9.413 17.295 1.00 86.12 91 ALA A CA 1
ATOM 705 C C . ALA A 1 91 ? -17.744 10.563 16.358 1.00 86.12 91 ALA A C 1
ATOM 707 O O . ALA A 1 91 ? -17.997 10.489 15.155 1.00 86.12 91 ALA A O 1
ATOM 708 N N . ASN A 1 92 ? -17.088 11.598 16.889 1.00 84.19 92 ASN A N 1
ATOM 709 C CA . ASN A 1 92 ? -16.641 12.761 16.119 1.00 84.19 92 ASN A CA 1
ATOM 710 C C . ASN A 1 92 ? -15.117 12.810 15.905 1.00 84.19 92 ASN A C 1
ATOM 712 O O . ASN A 1 92 ? -14.618 13.754 15.302 1.00 84.19 92 ASN A O 1
ATOM 716 N N . ASP A 1 93 ? -14.386 11.803 16.389 1.00 86.56 93 ASP A N 1
ATOM 717 C CA . ASP A 1 93 ? -12.927 11.753 16.320 1.00 86.56 93 ASP A CA 1
ATOM 718 C C . ASP A 1 93 ? -12.447 10.733 15.280 1.00 86.56 93 ASP A C 1
ATOM 720 O O . ASP A 1 93 ? -13.070 9.688 15.046 1.00 86.56 93 ASP A O 1
ATOM 724 N N . PHE A 1 94 ? -11.283 11.017 14.702 1.00 86.94 94 PHE A N 1
ATOM 725 C CA . PHE A 1 94 ? -10.545 10.088 13.858 1.00 86.94 94 PHE A CA 1
ATOM 726 C C . PHE A 1 94 ? -9.534 9.296 14.684 1.00 86.94 94 PHE A C 1
ATOM 728 O O . PHE A 1 94 ? -8.853 9.839 15.552 1.00 86.94 94 PHE A O 1
ATOM 735 N N . TYR A 1 95 ? -9.412 8.007 14.389 1.00 86.06 95 TYR A N 1
ATOM 736 C CA . TYR A 1 95 ? -8.467 7.102 15.027 1.00 86.06 95 TYR A CA 1
ATOM 737 C C . TYR A 1 95 ? -7.707 6.302 13.974 1.00 86.06 95 TYR A C 1
ATOM 739 O O . TYR A 1 95 ? -8.284 5.905 12.968 1.00 86.06 95 TYR A O 1
ATOM 747 N N . THR A 1 96 ? -6.436 6.006 14.220 1.00 84.69 96 THR A N 1
ATOM 748 C CA . THR A 1 96 ? -5.702 4.974 13.482 1.00 84.69 96 THR A CA 1
ATOM 749 C C . THR A 1 96 ? -5.657 3.681 14.292 1.00 84.69 96 THR A C 1
ATOM 751 O O . THR A 1 96 ? -5.526 3.695 15.523 1.00 84.69 96 THR A O 1
ATOM 754 N N . VAL A 1 97 ? -5.806 2.554 13.602 1.00 84.75 97 VAL A N 1
ATOM 755 C CA . VAL A 1 97 ? -5.755 1.222 14.201 1.00 84.75 97 VAL A CA 1
ATOM 756 C C . VAL A 1 97 ? -4.304 0.793 14.399 1.00 84.75 97 VAL A C 1
ATOM 758 O O . VAL A 1 97 ? -3.530 0.652 13.456 1.00 84.75 97 VAL A O 1
ATOM 761 N N . VAL A 1 98 ? -3.920 0.508 15.635 1.00 82.31 98 VAL A N 1
ATOM 762 C CA . VAL A 1 98 ? -2.629 -0.100 15.960 1.00 82.31 98 VAL A CA 1
ATOM 763 C C . VAL A 1 98 ? -2.851 -1.569 16.292 1.00 82.31 98 VAL A C 1
ATOM 765 O O . VAL A 1 98 ? -3.536 -1.856 17.267 1.00 82.31 98 VAL A O 1
ATOM 768 N N . ASP A 1 99 ? -2.274 -2.489 15.514 1.00 81.50 99 ASP A N 1
ATOM 769 C CA . ASP A 1 99 ? -2.296 -3.937 15.779 1.00 81.50 99 ASP A CA 1
ATOM 770 C C . ASP A 1 99 ? -0.871 -4.486 15.780 1.00 81.50 99 ASP A C 1
ATOM 772 O O . ASP A 1 99 ? -0.372 -4.982 14.783 1.00 81.50 99 ASP A O 1
ATOM 776 N N . ALA A 1 100 ? -0.181 -4.428 16.914 1.00 78.00 100 ALA A N 1
ATOM 777 C CA . ALA A 1 100 ? 1.107 -5.093 17.054 1.00 78.00 100 ALA A CA 1
ATOM 778 C C . ALA A 1 100 ? 0.890 -6.592 17.323 1.00 78.00 100 ALA A C 1
ATOM 780 O O . ALA A 1 100 ? 0.952 -7.043 18.471 1.00 78.00 100 ALA A O 1
ATOM 781 N N . ARG A 1 101 ? 0.676 -7.383 16.260 1.00 72.50 101 ARG A N 1
ATOM 782 C CA . ARG A 1 101 ? 0.395 -8.835 16.348 1.00 72.50 101 ARG A CA 1
ATOM 783 C C . ARG A 1 101 ? 1.399 -9.609 17.192 1.00 72.50 101 ARG A C 1
ATOM 785 O O . ARG A 1 101 ? 1.011 -10.453 17.988 1.00 72.50 101 ARG A O 1
ATOM 792 N N . ALA A 1 102 ? 2.687 -9.290 17.055 1.00 73.69 102 ALA A N 1
ATOM 793 C CA . ALA A 1 102 ? 3.758 -9.954 17.800 1.00 73.69 102 ALA A CA 1
ATOM 794 C C . ALA A 1 102 ? 3.651 -9.772 19.324 1.00 73.69 102 ALA A C 1
ATOM 796 O O . ALA A 1 102 ? 4.220 -10.563 20.067 1.00 73.69 102 ALA A O 1
ATOM 797 N N . LEU A 1 103 ? 2.955 -8.727 19.772 1.00 77.19 103 LEU A N 1
ATOM 798 C CA . LEU A 1 103 ? 2.736 -8.404 21.179 1.00 77.19 103 LEU A CA 1
ATOM 799 C C . LEU A 1 103 ? 1.272 -8.604 21.592 1.00 77.19 103 LEU A C 1
ATOM 801 O O . LEU A 1 103 ? 0.914 -8.261 22.714 1.00 77.19 103 LEU A O 1
ATOM 805 N N . HIS A 1 104 ? 0.421 -9.099 20.682 1.00 75.12 104 HIS A N 1
ATOM 806 C CA . HIS A 1 104 ? -1.037 -9.135 20.832 1.00 75.12 104 HIS A CA 1
ATOM 807 C C . HIS A 1 104 ? -1.619 -7.803 21.335 1.00 75.12 104 HIS A C 1
ATOM 809 O O . HIS A 1 104 ? -2.595 -7.774 22.084 1.00 75.12 104 HIS A O 1
ATOM 815 N N . HIS A 1 105 ? -1.000 -6.688 20.940 1.00 80.44 105 HIS A N 1
ATOM 816 C CA . HIS A 1 105 ? -1.372 -5.368 21.421 1.00 80.44 105 HIS A CA 1
ATOM 817 C C . HIS A 1 105 ? -2.180 -4.638 20.357 1.00 80.44 105 HIS A C 1
ATOM 819 O O . HIS A 1 105 ? -1.663 -4.323 19.287 1.00 80.44 105 HIS A O 1
ATOM 825 N N . ARG A 1 106 ? -3.446 -4.361 20.674 1.00 86.12 106 ARG A N 1
ATOM 826 C CA . ARG A 1 106 ? -4.391 -3.683 19.788 1.00 86.12 106 ARG A CA 1
ATOM 827 C C . ARG A 1 106 ? -4.917 -2.427 20.453 1.00 86.12 106 ARG A C 1
ATOM 829 O O . ARG A 1 106 ? -5.399 -2.494 21.584 1.00 86.12 106 ARG A O 1
ATOM 836 N N . LYS A 1 107 ? -4.821 -1.287 19.771 1.00 88.06 107 LYS A N 1
ATOM 837 C CA . LYS A 1 107 ? -5.287 -0.003 20.299 1.00 88.06 107 LYS A CA 1
ATOM 838 C C . LYS A 1 107 ? -5.736 0.944 19.192 1.00 88.06 107 LYS A C 1
ATOM 840 O O . LYS A 1 107 ? -5.171 0.950 18.106 1.00 88.06 107 LYS A O 1
ATOM 845 N N . LEU A 1 108 ? -6.709 1.793 19.507 1.00 86.81 108 LEU A N 1
ATOM 846 C CA . LEU A 1 108 ? -7.062 2.956 18.699 1.00 86.81 108 LEU A CA 1
ATOM 847 C C . LEU A 1 108 ? -6.273 4.178 19.175 1.00 86.81 108 LEU A C 1
ATOM 849 O O . LEU A 1 108 ? -6.380 4.577 20.340 1.00 86.81 108 LEU A O 1
ATOM 853 N N . LEU A 1 109 ? -5.483 4.776 18.285 1.00 85.19 109 LEU A N 1
ATOM 854 C CA . LEU A 1 109 ? -4.798 6.044 18.543 1.00 85.19 109 LEU A CA 1
ATOM 855 C C . LEU A 1 109 ? -5.586 7.182 17.908 1.00 85.19 109 LEU A C 1
ATOM 857 O O . LEU A 1 109 ? -5.800 7.167 16.700 1.00 85.19 109 LEU A O 1
ATOM 861 N N . ARG A 1 110 ? -6.025 8.153 18.716 1.00 86.50 110 ARG A N 1
ATOM 862 C CA . ARG A 1 110 ? -6.724 9.342 18.214 1.00 86.50 110 ARG A CA 1
ATOM 863 C C . ARG A 1 110 ? -5.756 10.163 17.370 1.00 86.50 110 ARG A C 1
ATOM 865 O O . ARG A 1 110 ? -4.638 10.415 17.814 1.00 86.50 110 ARG A O 1
ATOM 872 N N . LEU A 1 111 ? -6.191 10.577 16.189 1.00 82.25 111 LEU A N 1
ATOM 873 C CA . LEU A 1 111 ? -5.463 11.542 15.382 1.00 82.25 111 LEU A CA 1
ATOM 874 C C . LEU A 1 111 ? -5.887 12.956 15.785 1.00 82.25 111 LEU A C 1
ATOM 876 O O . LEU A 1 111 ? -7.079 13.169 16.028 1.00 82.25 111 LEU A O 1
ATOM 880 N N . PRO A 1 112 ? -4.943 13.906 15.867 1.00 76.50 112 PRO A N 1
ATOM 881 C CA . PRO A 1 112 ? -5.298 15.295 16.087 1.00 76.50 112 PRO A CA 1
ATOM 882 C C . PRO A 1 112 ? -6.162 15.795 14.925 1.00 76.50 112 PRO A C 1
ATOM 884 O O . PRO A 1 112 ? -5.970 15.394 13.771 1.00 76.50 112 PRO A O 1
ATOM 887 N N . SER A 1 113 ? -7.132 16.653 15.225 1.00 70.31 113 SER A N 1
ATOM 888 C CA . SER A 1 113 ? -7.897 17.322 14.173 1.00 70.31 113 SER A CA 1
ATOM 889 C C . SER A 1 113 ? -7.008 18.341 13.441 1.00 70.31 113 SER A C 1
ATOM 891 O O . SER A 1 113 ? -6.059 18.855 14.035 1.00 70.31 113 SER A O 1
ATOM 893 N N . PRO A 1 114 ? -7.294 18.682 12.171 1.00 65.12 114 PRO A N 1
ATOM 894 C CA . PRO A 1 114 ? -6.523 19.697 11.450 1.00 65.12 114 PRO A CA 1
ATOM 895 C C . PRO A 1 114 ? -6.429 21.040 12.195 1.00 65.12 114 PRO A C 1
ATOM 897 O O . PRO A 1 114 ? -5.390 21.688 12.147 1.00 65.12 114 PRO A O 1
ATOM 900 N N . GLU A 1 115 ? -7.480 21.422 12.928 1.00 63.59 115 GLU A N 1
ATOM 901 C CA . GLU A 1 115 ? -7.519 22.643 13.747 1.00 63.59 115 GLU A CA 1
ATOM 902 C C . GLU A 1 115 ? -6.559 22.559 14.950 1.00 63.59 115 GLU A C 1
ATOM 904 O O . GLU A 1 115 ? 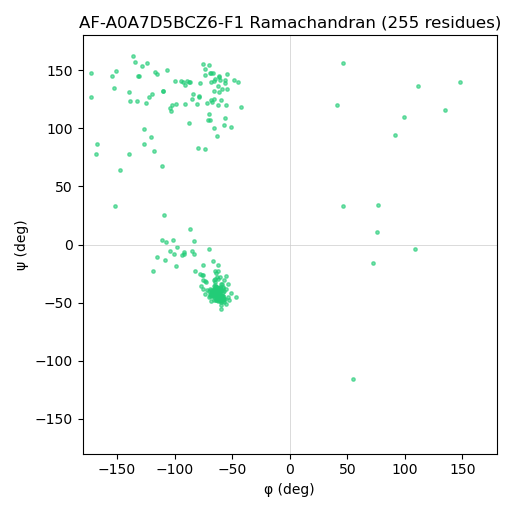-5.853 23.518 15.255 1.00 63.59 115 GLU A O 1
ATOM 909 N N . GLU A 1 116 ? -6.457 21.393 15.599 1.00 66.69 116 GLU A N 1
ATOM 910 C CA . GLU A 1 116 ? -5.522 21.163 16.714 1.00 66.69 116 GLU A CA 1
ATOM 911 C C . GLU A 1 116 ? -4.052 21.245 16.263 1.00 66.69 116 GLU A C 1
ATOM 913 O O . GLU A 1 116 ? -3.207 21.753 17.001 1.00 66.69 116 GLU A O 1
ATOM 918 N N . VAL A 1 117 ? -3.743 20.793 15.040 1.00 61.12 117 VAL A N 1
ATOM 919 C CA . VAL A 1 117 ? -2.381 20.854 14.478 1.00 61.12 117 VAL A CA 1
ATOM 920 C C . VAL A 1 117 ? -1.955 22.304 14.226 1.00 61.12 117 VAL A C 1
ATOM 922 O O . VAL A 1 117 ? -0.844 22.678 14.586 1.00 61.12 117 VAL A O 1
ATOM 925 N N . THR A 1 118 ? -2.854 23.156 13.720 1.00 54.00 118 THR A N 1
ATOM 926 C CA . THR A 1 118 ? -2.552 24.580 13.462 1.00 54.00 118 THR A CA 1
ATOM 927 C C . THR A 1 118 ? -2.284 25.416 14.718 1.00 54.00 118 THR A C 1
ATOM 929 O O . THR A 1 118 ? -1.764 26.523 14.615 1.00 54.00 118 THR A O 1
ATOM 932 N N . HIS A 1 119 ? -2.611 24.905 15.909 1.00 52.75 119 HIS A N 1
ATOM 933 C CA . HIS A 1 119 ? -2.355 25.582 17.185 1.00 52.75 119 HIS A CA 1
ATOM 934 C C . HIS A 1 119 ? -1.011 25.218 17.833 1.00 52.75 119 HIS A C 1
ATOM 936 O O . HIS A 1 119 ? -0.653 25.819 18.844 1.00 52.75 119 HIS A O 1
ATOM 942 N N . THR A 1 120 ? -0.269 24.254 17.281 1.00 47.84 120 THR A N 1
ATOM 943 C CA . THR A 1 120 ? 0.978 23.747 17.887 1.00 47.84 120 THR A CA 1
ATOM 944 C C . THR A 1 120 ? 2.242 24.334 17.231 1.00 47.84 120 THR A C 1
ATOM 946 O O . THR A 1 120 ? 3.331 24.215 17.782 1.00 47.84 120 THR A O 1
ATOM 949 N N . ASP A 1 121 ? 2.109 25.075 16.125 1.00 45.41 121 ASP A N 1
ATOM 950 C CA . ASP A 1 121 ? 3.239 25.673 15.390 1.00 45.41 121 ASP A CA 1
ATOM 951 C C . ASP A 1 121 ? 3.944 26.845 16.119 1.00 45.41 121 ASP A C 1
ATOM 953 O O . ASP A 1 121 ? 4.964 27.341 15.639 1.00 45.41 121 ASP A O 1
ATOM 957 N N . GLU A 1 122 ? 3.459 27.293 17.285 1.00 43.44 122 GLU A N 1
ATOM 958 C CA . GLU A 1 122 ? 4.081 28.393 18.051 1.00 43.44 122 GLU A CA 1
ATOM 959 C C . GLU A 1 122 ? 4.992 27.938 19.204 1.00 43.44 122 GLU A C 1
ATOM 961 O O . GLU A 1 122 ? 5.612 28.776 19.862 1.00 43.44 122 GLU A O 1
ATOM 966 N N . ALA A 1 123 ? 5.125 26.633 19.460 1.00 47.53 123 ALA A N 1
ATOM 967 C CA . ALA A 1 123 ? 5.946 26.150 20.567 1.00 47.53 123 ALA A CA 1
ATOM 968 C C . ALA A 1 123 ? 6.604 24.800 20.277 1.00 47.53 123 ALA A C 1
ATOM 970 O O . ALA A 1 123 ? 6.324 23.842 20.977 1.00 47.53 123 ALA A O 1
ATOM 971 N N . GLU A 1 124 ? 7.493 24.730 19.285 1.00 42.56 124 GLU A N 1
ATOM 972 C CA . GLU A 1 124 ? 8.589 23.748 19.265 1.00 42.56 124 GLU A CA 1
ATOM 973 C C . GLU A 1 124 ? 9.605 24.119 18.173 1.00 42.56 124 GLU A C 1
ATOM 975 O O . GLU A 1 124 ? 9.553 23.681 17.026 1.00 42.56 124 GLU A O 1
ATOM 980 N N . GLN A 1 125 ? 10.553 24.978 18.548 1.00 45.97 125 GLN A N 1
ATOM 981 C CA . GLN A 1 125 ? 11.788 25.185 17.806 1.00 45.97 125 GLN A CA 1
ATOM 982 C C . GLN A 1 125 ? 12.941 24.848 18.747 1.00 45.97 125 GLN A C 1
ATOM 984 O O . 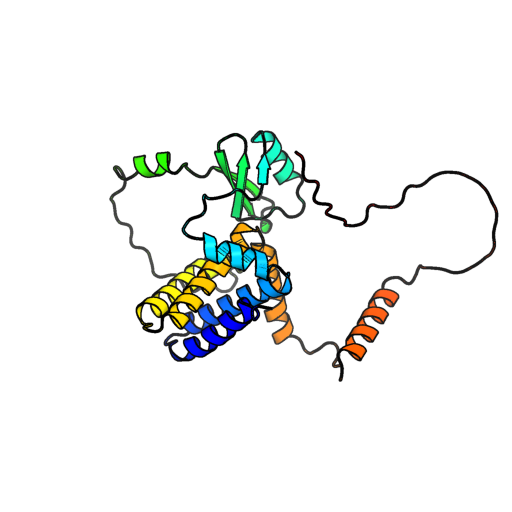GLN A 1 125 ? 13.395 25.700 19.499 1.00 45.97 125 GLN A O 1
ATOM 989 N N . GLU A 1 126 ? 13.397 23.600 18.709 1.00 41.09 126 GLU A N 1
ATOM 990 C CA . GLU A 1 126 ? 14.783 23.240 18.997 1.00 41.09 126 GLU A CA 1
ATOM 991 C C . GLU A 1 126 ? 15.135 21.957 18.233 1.00 41.09 126 GLU A C 1
ATOM 993 O O . GLU A 1 126 ? 14.344 21.027 18.097 1.00 41.09 126 GLU A O 1
ATOM 998 N N . VAL A 1 127 ? 16.308 22.002 17.615 1.00 48.31 127 VAL A N 1
ATOM 999 C CA . VAL A 1 127 ? 16.804 21.105 16.576 1.00 48.31 127 VAL A CA 1
ATOM 1000 C C . VAL A 1 127 ? 17.413 19.868 17.230 1.00 48.31 127 VAL A C 1
ATOM 1002 O O . VAL A 1 127 ? 18.307 20.010 18.059 1.00 48.31 127 VAL A O 1
ATOM 1005 N N . GLU A 1 128 ? 17.019 18.669 16.802 1.00 40.56 128 GLU A N 1
ATOM 1006 C CA . GLU A 1 128 ? 17.811 17.460 17.035 1.00 40.56 128 GLU A CA 1
ATOM 1007 C C . GLU A 1 128 ? 18.081 16.784 15.683 1.00 40.56 128 GLU A C 1
ATOM 1009 O O . GLU A 1 128 ? 17.162 16.514 14.908 1.00 40.56 128 GLU A O 1
ATOM 1014 N N . ASP A 1 129 ? 19.371 16.622 15.370 1.00 41.25 129 ASP A N 1
ATOM 1015 C CA . ASP A 1 129 ? 19.912 16.015 14.151 1.00 41.25 129 ASP A CA 1
ATOM 1016 C C . ASP A 1 129 ? 19.129 14.755 13.766 1.00 41.25 129 ASP A C 1
ATOM 1018 O O . ASP A 1 129 ? 19.132 13.769 14.501 1.00 41.25 129 ASP A O 1
ATOM 1022 N N . VAL A 1 130 ? 18.493 14.753 12.591 1.00 47.25 130 VAL A N 1
ATOM 1023 C CA . VAL A 1 130 ? 17.924 13.532 12.006 1.00 47.25 130 VAL A CA 1
ATOM 1024 C C . VAL A 1 130 ? 19.105 12.666 11.557 1.00 47.25 130 VAL A C 1
ATOM 1026 O O . VAL A 1 130 ? 19.750 13.012 10.562 1.00 47.25 130 VAL A O 1
ATOM 1029 N N . PRO A 1 131 ? 19.437 11.549 12.237 1.00 46.16 131 PRO A N 1
ATOM 1030 C CA . PRO A 1 131 ? 20.521 10.707 11.768 1.00 46.16 131 PRO A CA 1
ATOM 1031 C C . PRO A 1 131 ? 20.081 10.040 10.464 1.00 46.16 131 PRO A C 1
ATOM 1033 O O . PRO A 1 131 ? 18.933 9.601 10.336 1.00 46.16 131 PRO A O 1
ATOM 1036 N N . GLU A 1 132 ? 20.998 9.946 9.495 1.00 50.50 132 GLU A N 1
ATOM 1037 C CA . GLU A 1 132 ? 20.775 9.178 8.268 1.00 50.50 132 GLU A CA 1
ATOM 1038 C C . GLU A 1 132 ? 20.142 7.811 8.591 1.00 50.50 132 GLU A C 1
ATOM 1040 O O . GLU A 1 132 ? 20.553 7.156 9.560 1.00 50.50 132 GLU A O 1
ATOM 1045 N N . PRO A 1 133 ? 19.168 7.345 7.784 1.00 45.03 133 PRO A N 1
ATOM 1046 C CA . PRO A 1 133 ? 18.460 6.101 8.044 1.00 45.03 133 PRO A CA 1
ATOM 1047 C C . PRO A 1 133 ? 19.459 4.949 8.157 1.00 45.03 133 PRO A C 1
ATOM 1049 O O . PRO A 1 133 ? 20.085 4.513 7.185 1.00 45.03 133 PRO A O 1
ATOM 1052 N N . SER A 1 134 ? 19.616 4.461 9.385 1.00 46.44 134 SER A N 1
ATOM 1053 C CA . SER A 1 134 ? 20.611 3.462 9.743 1.00 46.44 134 SER A CA 1
ATOM 1054 C C . SER A 1 134 ? 20.346 2.173 8.969 1.00 46.44 134 SER A C 1
ATOM 1056 O O . SER A 1 134 ? 19.205 1.713 8.853 1.00 46.44 134 SER A O 1
ATOM 1058 N N . LYS A 1 135 ? 21.411 1.562 8.440 1.00 42.97 135 LYS A N 1
ATOM 1059 C CA . LYS A 1 135 ? 21.327 0.249 7.787 1.00 42.97 135 LYS A CA 1
ATOM 1060 C C . LYS A 1 135 ? 20.681 -0.755 8.757 1.00 42.97 135 LYS A C 1
ATOM 1062 O O . LYS A 1 135 ? 21.072 -0.789 9.924 1.00 42.97 135 LYS A O 1
ATOM 1067 N N . PRO A 1 136 ? 19.707 -1.565 8.305 1.00 39.59 136 PRO A N 1
ATOM 1068 C CA . PRO A 1 136 ? 18.996 -2.481 9.184 1.00 39.59 136 PRO A CA 1
ATOM 1069 C C . PRO A 1 136 ? 19.969 -3.490 9.796 1.00 39.59 136 PRO A C 1
ATOM 1071 O O . PRO A 1 136 ? 20.768 -4.106 9.087 1.00 39.59 136 PRO A O 1
ATOM 1074 N N . SER A 1 137 ? 19.890 -3.664 11.114 1.00 38.31 137 SER A N 1
ATOM 1075 C CA . SER A 1 137 ? 20.612 -4.726 11.802 1.00 38.31 137 SER A CA 1
ATOM 1076 C C . SER A 1 137 ? 20.066 -6.093 11.358 1.00 38.31 137 SER A C 1
ATOM 1078 O O . SER A 1 137 ? 18.846 -6.243 11.172 1.00 38.31 137 SER A O 1
ATOM 1080 N N . PRO A 1 138 ? 20.937 -7.102 11.175 1.00 30.94 138 PRO A N 1
ATOM 1081 C CA . PRO A 1 138 ? 20.510 -8.456 10.846 1.00 30.94 138 PRO A CA 1
ATOM 1082 C C . PRO A 1 138 ? 19.519 -8.970 11.900 1.00 30.94 138 PRO A C 1
ATOM 1084 O O . PRO A 1 138 ? 19.850 -9.032 13.080 1.00 30.94 138 PRO A O 1
ATOM 1087 N N . GLY A 1 139 ? 18.294 -9.303 11.479 1.00 42.38 139 GLY A N 1
ATOM 1088 C CA . GLY A 1 139 ? 17.227 -9.812 12.356 1.00 42.38 139 GLY A CA 1
ATOM 1089 C C . GLY A 1 139 ? 16.058 -8.854 12.618 1.00 42.38 139 GLY A C 1
ATOM 1090 O O . GLY A 1 139 ? 15.074 -9.260 13.235 1.00 42.38 139 GLY A O 1
ATOM 1091 N N . THR A 1 140 ? 16.103 -7.610 12.126 1.00 46.94 140 THR A N 1
ATOM 1092 C CA . THR A 1 140 ? 14.948 -6.699 12.213 1.00 46.94 140 THR A CA 1
ATOM 1093 C C . THR A 1 140 ? 13.801 -7.213 11.335 1.00 46.94 140 THR A C 1
ATOM 1095 O O . THR A 1 140 ? 13.978 -7.401 10.130 1.00 46.94 140 THR A O 1
ATOM 1098 N N . LYS A 1 141 ? 12.617 -7.440 11.926 1.00 59.75 141 LYS A N 1
ATOM 1099 C CA . LYS A 1 141 ? 11.400 -7.810 11.183 1.00 59.75 141 LYS A CA 1
ATOM 1100 C C . LYS A 1 141 ? 11.097 -6.759 10.104 1.00 59.75 141 LYS A C 1
ATOM 1102 O O . LYS A 1 141 ? 11.253 -5.560 10.340 1.00 59.75 141 LYS A O 1
ATOM 1107 N N . PHE A 1 142 ? 10.693 -7.224 8.921 1.00 60.66 142 PHE A N 1
ATOM 1108 C CA . PHE A 1 142 ? 10.228 -6.366 7.828 1.00 60.66 142 PHE A CA 1
ATOM 1109 C C . PHE A 1 142 ? 9.060 -5.494 8.316 1.00 60.66 142 PHE A C 1
ATOM 1111 O O . PHE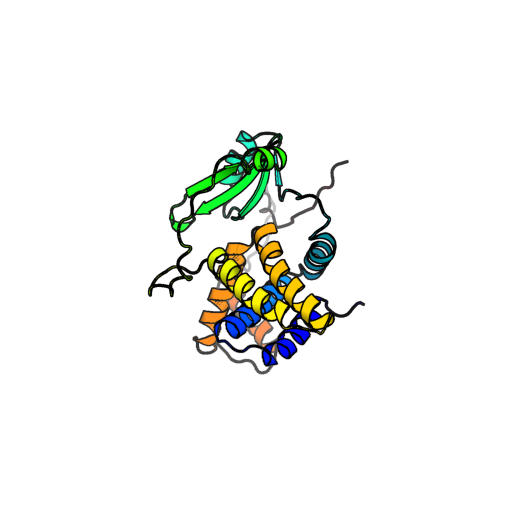 A 1 142 ? 8.254 -5.960 9.113 1.00 60.66 142 PHE A O 1
ATOM 1118 N N . SER A 1 143 ? 9.015 -4.236 7.880 1.00 75.44 143 SER A N 1
ATOM 1119 C CA . SER A 1 143 ? 7.952 -3.291 8.227 1.00 75.44 143 SER A CA 1
ATOM 1120 C C . SER A 1 143 ? 7.590 -2.488 6.988 1.00 75.44 143 SER A C 1
ATOM 1122 O O . SER A 1 143 ? 8.470 -1.844 6.404 1.00 75.44 143 SER A O 1
ATOM 1124 N N . LEU A 1 144 ? 6.312 -2.510 6.601 1.00 74.19 144 LEU A N 1
ATOM 1125 C CA . LEU A 1 144 ? 5.823 -1.714 5.477 1.00 74.19 144 LEU A CA 1
ATOM 1126 C C . LEU A 1 144 ? 6.079 -0.217 5.679 1.00 74.19 144 LEU A C 1
ATOM 1128 O O . LEU A 1 144 ? 6.467 0.440 4.725 1.00 74.19 144 LEU A O 1
ATOM 1132 N N . PHE A 1 145 ? 5.961 0.309 6.901 1.00 74.06 145 PHE A N 1
ATOM 1133 C CA . PHE A 1 145 ? 6.263 1.716 7.198 1.00 74.06 145 PHE A CA 1
ATOM 1134 C C . PHE A 1 145 ? 7.722 2.071 6.889 1.00 74.06 145 PHE A C 1
ATOM 1136 O O . PHE A 1 145 ? 7.991 3.020 6.162 1.00 74.06 145 PHE A O 1
ATOM 1143 N N . LYS A 1 146 ? 8.677 1.237 7.325 1.00 79.50 146 LYS A N 1
ATOM 1144 C CA . LYS A 1 146 ? 10.099 1.449 6.996 1.00 79.50 146 LYS A CA 1
ATOM 1145 C C . LYS A 1 146 ? 10.374 1.331 5.498 1.00 79.50 146 LYS A C 1
ATOM 1147 O O . LYS A 1 146 ? 11.228 2.043 4.970 1.00 79.50 146 LYS A O 1
ATOM 1152 N N . LEU A 1 147 ? 9.688 0.407 4.817 1.00 82.56 147 LEU A N 1
ATOM 1153 C CA . LEU A 1 147 ? 9.778 0.296 3.363 1.00 82.56 147 LEU A CA 1
ATOM 1154 C C . LEU A 1 147 ? 9.198 1.546 2.688 1.00 82.56 147 LEU A C 1
ATOM 1156 O O . LEU A 1 147 ? 9.809 2.045 1.746 1.00 82.56 147 LEU A O 1
ATOM 1160 N N . TYR A 1 148 ? 8.053 2.034 3.163 1.00 83.81 148 TYR A N 1
ATOM 1161 C CA . TYR A 1 148 ? 7.356 3.209 2.654 1.00 83.81 148 TYR A CA 1
ATOM 1162 C C . TYR A 1 148 ? 8.230 4.453 2.760 1.00 83.81 148 TYR A C 1
ATOM 1164 O O . TYR A 1 148 ? 8.527 5.049 1.728 1.00 83.81 148 TYR A O 1
ATOM 1172 N N . ASP A 1 149 ? 8.726 4.778 3.956 1.00 82.12 149 ASP A N 1
ATOM 1173 C CA . ASP A 1 149 ? 9.533 5.981 4.192 1.00 82.12 149 ASP A CA 1
ATOM 1174 C C . ASP A 1 149 ? 10.754 6.016 3.272 1.00 82.12 149 ASP A C 1
ATOM 1176 O O . ASP A 1 149 ? 11.015 7.004 2.580 1.00 82.12 149 ASP A O 1
ATOM 1180 N N . ARG A 1 150 ? 11.469 4.888 3.186 1.00 86.50 150 ARG A N 1
ATOM 1181 C CA . ARG A 1 150 ? 12.650 4.772 2.330 1.00 86.50 150 ARG A CA 1
ATOM 1182 C C . ARG A 1 150 ? 12.305 4.853 0.847 1.00 86.50 150 ARG A C 1
ATOM 1184 O O . ARG A 1 150 ? 12.973 5.563 0.103 1.00 86.50 150 ARG A O 1
ATOM 1191 N N . THR A 1 151 ? 11.253 4.156 0.421 1.00 87.00 151 THR A N 1
ATOM 1192 C CA . THR A 1 151 ? 10.804 4.169 -0.976 1.00 87.00 151 THR A CA 1
ATOM 1193 C C . THR A 1 151 ? 10.370 5.573 -1.384 1.00 87.00 151 THR A C 1
ATOM 1195 O O . THR A 1 151 ? 10.755 6.041 -2.448 1.00 87.00 151 THR A O 1
ATOM 1198 N N . CYS A 1 152 ? 9.622 6.282 -0.539 1.00 85.69 152 CYS A N 1
ATOM 1199 C CA . CYS A 1 152 ? 9.206 7.653 -0.807 1.00 85.69 152 CYS A CA 1
ATOM 1200 C C . CYS A 1 152 ? 10.386 8.622 -0.857 1.00 85.69 152 CYS A C 1
ATOM 1202 O O . CYS A 1 152 ? 10.409 9.475 -1.742 1.00 85.69 152 CYS A O 1
ATOM 1204 N N . TYR A 1 153 ? 11.373 8.469 0.028 1.00 88.44 153 TYR A N 1
ATOM 1205 C CA . TYR A 1 153 ? 12.600 9.260 -0.021 1.00 88.44 153 TYR A CA 1
ATOM 1206 C C . TYR A 1 153 ? 13.350 9.070 -1.350 1.00 88.44 153 TYR A C 1
ATOM 1208 O O . TYR A 1 153 ? 13.642 10.045 -2.047 1.00 88.44 153 TYR A O 1
ATOM 1216 N N . ASP A 1 154 ? 13.610 7.818 -1.737 1.00 90.12 154 ASP A N 1
ATOM 1217 C CA . ASP A 1 154 ? 14.344 7.496 -2.963 1.00 90.12 154 ASP A CA 1
ATOM 1218 C C . ASP A 1 154 ? 13.567 7.926 -4.222 1.00 90.12 154 ASP A C 1
ATOM 1220 O O . ASP A 1 154 ? 14.152 8.501 -5.144 1.00 90.12 154 ASP A O 1
ATO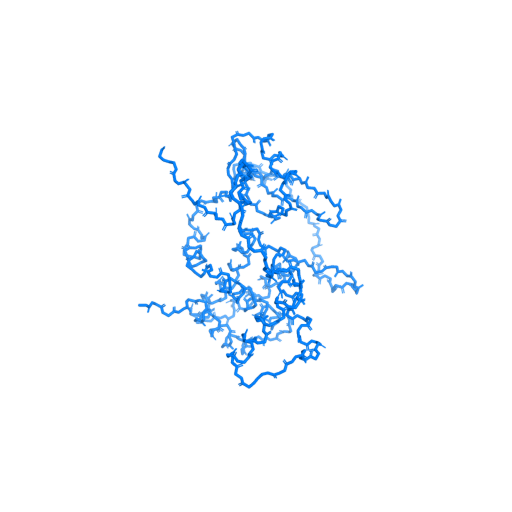M 1224 N N . LEU A 1 155 ? 12.245 7.724 -4.250 1.00 89.69 155 LEU A N 1
ATOM 1225 C CA . LEU A 1 155 ? 11.385 8.157 -5.355 1.00 89.69 155 LEU A CA 1
ATOM 1226 C C . LEU A 1 155 ? 11.303 9.682 -5.479 1.00 89.69 155 LEU A C 1
ATOM 1228 O O . LEU A 1 155 ? 11.355 10.179 -6.600 1.00 89.69 155 LEU A O 1
ATOM 1232 N N . ASN A 1 156 ? 11.241 10.428 -4.371 1.00 87.44 156 ASN A N 1
ATOM 1233 C CA . ASN A 1 156 ? 11.266 11.895 -4.404 1.00 87.44 156 ASN A CA 1
ATOM 1234 C C . ASN A 1 156 ? 12.571 12.415 -5.013 1.00 87.44 156 ASN A C 1
ATOM 1236 O O . ASN A 1 156 ? 12.556 13.322 -5.844 1.00 87.44 156 ASN A O 1
ATOM 1240 N N . GLN A 1 157 ? 13.713 11.820 -4.654 1.00 88.12 157 GLN A N 1
ATOM 1241 C CA . GLN A 1 157 ? 14.984 12.192 -5.274 1.00 88.12 157 GLN A CA 1
ATOM 1242 C C . GLN A 1 157 ? 14.988 11.950 -6.786 1.00 88.12 157 GLN A C 1
ATOM 1244 O O . GLN A 1 157 ? 15.556 12.748 -7.531 1.00 88.12 157 GLN A O 1
ATOM 1249 N N . MET A 1 158 ? 14.358 10.870 -7.250 1.00 89.12 158 MET A N 1
ATOM 1250 C CA . MET A 1 158 ? 14.211 10.607 -8.682 1.00 89.12 158 MET A CA 1
ATOM 1251 C C . MET A 1 158 ? 13.269 11.616 -9.349 1.00 89.12 158 MET A C 1
ATOM 1253 O O . MET A 1 158 ? 13.612 12.153 -10.398 1.00 89.12 158 MET A O 1
ATOM 1257 N N . GLU A 1 159 ? 12.136 11.920 -8.712 1.00 86.50 159 GLU A N 1
ATOM 1258 C CA . GLU A 1 159 ? 11.124 12.881 -9.171 1.00 86.50 159 GLU A CA 1
ATOM 1259 C C . GLU A 1 159 ? 11.746 14.252 -9.479 1.00 86.50 159 GLU A C 1
ATOM 1261 O O . GLU A 1 159 ? 11.532 14.794 -10.559 1.00 86.50 159 GLU A O 1
ATOM 1266 N N . THR A 1 160 ? 12.615 14.763 -8.595 1.00 84.69 160 THR A N 1
ATOM 1267 C CA . THR A 1 160 ? 13.294 16.066 -8.785 1.00 84.69 160 THR A CA 1
ATOM 1268 C C . THR A 1 160 ? 14.212 16.144 -10.009 1.00 84.69 160 THR A C 1
ATOM 1270 O O . THR A 1 160 ? 14.580 17.239 -10.430 1.00 84.69 160 THR A O 1
ATOM 1273 N N . ARG A 1 161 ? 14.606 15.001 -10.580 1.00 82.19 161 ARG A N 1
ATOM 1274 C CA . ARG A 1 161 ? 15.521 14.921 -11.730 1.00 82.19 161 ARG A CA 1
ATOM 1275 C C . ARG A 1 161 ? 14.796 14.615 -13.038 1.00 82.19 161 ARG A C 1
ATOM 1277 O O . ARG A 1 161 ? 15.431 14.613 -14.090 1.00 82.19 161 ARG A O 1
ATOM 1284 N N . MET A 1 162 ? 13.494 14.340 -12.986 1.00 84.00 162 MET A N 1
ATOM 1285 C CA . MET A 1 162 ? 12.706 13.971 -14.158 1.00 84.00 162 MET A CA 1
ATOM 1286 C C . MET A 1 162 ? 12.119 15.192 -14.841 1.00 84.00 162 MET A C 1
ATOM 1288 O O . MET A 1 162 ? 11.662 16.134 -14.202 1.00 84.00 162 MET A O 1
ATOM 1292 N N . SER A 1 163 ? 12.117 15.157 -16.171 1.00 77.94 163 SER A N 1
ATOM 1293 C CA . SER A 1 163 ? 11.528 16.213 -17.002 1.00 77.94 163 SER A CA 1
ATOM 1294 C C . SER A 1 163 ? 10.324 15.727 -17.810 1.00 77.94 163 SER A C 1
ATOM 1296 O O . SER A 1 163 ? 9.615 16.545 -18.390 1.00 77.94 163 SER A O 1
ATOM 1298 N N . SER A 1 164 ? 10.070 14.414 -17.854 1.00 90.62 164 SER A N 1
ATOM 1299 C CA . SER A 1 164 ? 8.901 13.863 -18.537 1.00 90.62 164 SER A CA 1
ATOM 1300 C C . SER A 1 164 ? 7.671 13.886 -17.620 1.00 90.62 164 SER A C 1
ATOM 1302 O O . SER A 1 164 ? 7.714 13.296 -16.534 1.00 90.62 164 SER A O 1
ATOM 1304 N N . PRO A 1 165 ? 6.544 14.488 -18.048 1.00 89.75 165 PRO A N 1
ATOM 1305 C CA . PRO A 1 165 ? 5.313 14.499 -17.257 1.00 89.75 165 PRO A CA 1
ATOM 1306 C C . PRO A 1 165 ? 4.750 13.088 -17.031 1.00 89.75 165 PRO A C 1
ATOM 1308 O O . PRO A 1 165 ? 4.109 12.824 -16.016 1.00 89.75 165 PRO A O 1
ATOM 1311 N N . GLU A 1 166 ? 5.012 12.159 -17.951 1.00 90.62 166 GLU A N 1
ATOM 1312 C CA . GLU A 1 166 ? 4.561 10.770 -17.842 1.00 90.62 166 GLU A CA 1
ATOM 1313 C C . GLU A 1 166 ? 5.385 9.973 -16.822 1.00 90.62 166 GLU A C 1
ATOM 1315 O O . GLU A 1 166 ? 4.829 9.172 -16.068 1.00 90.62 166 GLU A O 1
ATOM 1320 N N . GLU A 1 167 ? 6.700 10.209 -16.764 1.00 91.19 167 GLU A N 1
ATOM 1321 C CA . GLU A 1 167 ? 7.585 9.606 -15.757 1.00 91.19 167 GLU A CA 1
ATOM 1322 C C . GLU A 1 167 ? 7.244 10.136 -14.359 1.00 91.19 167 GLU A C 1
ATOM 1324 O O . GLU A 1 167 ? 7.098 9.355 -13.417 1.00 91.19 167 GLU A O 1
ATOM 1329 N N . PHE A 1 168 ? 7.011 11.448 -14.250 1.00 90.50 168 PHE A N 1
ATOM 1330 C CA . PHE A 1 168 ? 6.546 12.093 -13.025 1.00 90.50 168 PHE A CA 1
ATOM 1331 C C . PHE A 1 168 ? 5.228 11.485 -12.531 1.00 90.50 168 PHE A C 1
ATOM 1333 O O . PHE A 1 168 ? 5.117 11.066 -11.377 1.00 90.50 168 PHE A O 1
ATOM 1340 N N . ALA A 1 169 ? 4.234 11.357 -13.417 1.00 91.56 169 ALA A N 1
ATOM 1341 C CA . ALA A 1 169 ? 2.953 10.746 -13.077 1.00 91.56 169 ALA A CA 1
ATOM 1342 C C . ALA A 1 169 ? 3.112 9.285 -12.619 1.00 91.56 169 ALA A C 1
ATOM 1344 O O . ALA A 1 169 ? 2.417 8.850 -11.695 1.00 91.56 169 ALA A O 1
ATOM 1345 N N . ALA A 1 170 ? 4.038 8.530 -13.218 1.00 93.88 170 ALA A N 1
ATOM 1346 C CA . ALA A 1 170 ? 4.317 7.154 -12.822 1.00 93.88 170 ALA A CA 1
ATOM 1347 C C . ALA A 1 170 ? 4.947 7.065 -11.423 1.00 93.88 170 ALA A C 1
ATOM 1349 O O . ALA A 1 170 ? 4.498 6.249 -10.615 1.00 93.88 170 ALA A O 1
ATOM 1350 N N . ILE A 1 171 ? 5.922 7.925 -11.105 1.00 93.19 171 ILE A N 1
ATOM 1351 C CA . ILE A 1 171 ? 6.510 8.007 -9.758 1.00 93.19 171 ILE A CA 1
ATOM 1352 C C . ILE A 1 171 ? 5.473 8.433 -8.724 1.00 93.19 171 ILE A C 1
ATOM 1354 O O . ILE A 1 171 ? 5.349 7.794 -7.676 1.00 93.19 171 ILE A O 1
ATOM 1358 N N . ARG A 1 172 ? 4.682 9.466 -9.022 1.00 92.06 172 ARG A N 1
ATOM 1359 C CA . ARG A 1 172 ? 3.608 9.913 -8.131 1.00 92.06 172 ARG A CA 1
ATOM 1360 C C . ARG A 1 172 ? 2.624 8.775 -7.855 1.00 92.06 172 ARG A C 1
ATOM 1362 O O . ARG A 1 172 ? 2.311 8.490 -6.703 1.00 92.06 172 ARG A O 1
ATOM 1369 N N . THR A 1 173 ? 2.194 8.064 -8.898 1.00 94.44 173 THR A N 1
ATOM 1370 C CA . THR A 1 173 ? 1.294 6.905 -8.769 1.00 94.44 173 THR A CA 1
ATOM 1371 C C . THR A 1 173 ? 1.921 5.790 -7.926 1.00 94.44 173 THR A C 1
ATOM 1373 O O . THR A 1 173 ? 1.251 5.214 -7.070 1.00 94.44 173 THR A O 1
ATOM 1376 N N . ALA A 1 174 ? 3.212 5.504 -8.118 1.00 93.94 174 ALA A N 1
ATOM 1377 C CA . ALA A 1 174 ? 3.950 4.542 -7.305 1.00 93.94 174 ALA A CA 1
ATOM 1378 C C . ALA A 1 174 ? 3.931 4.912 -5.815 1.00 93.94 174 ALA A C 1
ATOM 1380 O O . ALA A 1 174 ? 3.610 4.062 -4.986 1.00 93.94 174 ALA A O 1
ATOM 1381 N N . ARG A 1 175 ? 4.183 6.178 -5.468 1.00 92.06 175 ARG A N 1
ATOM 1382 C CA . ARG A 1 175 ? 4.119 6.663 -4.078 1.00 92.06 175 ARG A CA 1
ATOM 1383 C C . ARG A 1 175 ? 2.710 6.540 -3.490 1.00 92.06 175 ARG A C 1
ATOM 1385 O O . ARG A 1 175 ? 2.541 6.076 -2.361 1.00 92.06 175 ARG A O 1
ATOM 1392 N N . ILE A 1 176 ? 1.687 6.891 -4.267 1.00 92.12 176 ILE A N 1
ATOM 1393 C CA . ILE A 1 176 ? 0.283 6.798 -3.840 1.00 92.12 176 ILE A CA 1
ATOM 1394 C C . ILE A 1 176 ? -0.149 5.341 -3.630 1.00 92.12 176 ILE A C 1
ATOM 1396 O O . ILE A 1 176 ? -0.956 5.073 -2.744 1.00 92.12 176 ILE A O 1
ATOM 1400 N N . SER A 1 177 ? 0.418 4.378 -4.364 1.00 93.44 177 SER A N 1
ATOM 1401 C CA . SER A 1 177 ? 0.079 2.955 -4.201 1.00 93.44 177 SER A CA 1
ATOM 1402 C C . SER A 1 177 ? 0.319 2.427 -2.784 1.00 93.44 177 SER A C 1
ATOM 1404 O O . SER A 1 177 ? -0.495 1.668 -2.266 1.00 93.44 177 SER A O 1
ATOM 1406 N N . PHE A 1 178 ? 1.372 2.885 -2.104 1.00 90.62 178 PHE A N 1
ATOM 1407 C CA . PHE A 1 178 ? 1.611 2.511 -0.710 1.00 90.62 178 PHE A CA 1
ATOM 1408 C C . PHE A 1 178 ? 0.589 3.137 0.238 1.00 90.62 178 PHE A C 1
ATOM 1410 O O . PHE A 1 178 ? 0.105 2.468 1.148 1.00 90.62 178 PHE A O 1
ATOM 1417 N N . ASN A 1 179 ? 0.218 4.398 -0.007 1.00 87.75 179 ASN A N 1
ATOM 1418 C CA . ASN A 1 179 ? -0.843 5.062 0.747 1.00 87.75 179 ASN A CA 1
ATOM 1419 C C . ASN A 1 179 ? -2.174 4.332 0.586 1.00 87.75 179 ASN A C 1
ATOM 1421 O O . ASN A 1 179 ? -2.899 4.182 1.560 1.00 87.75 179 ASN A O 1
ATOM 1425 N N . PHE A 1 180 ? -2.467 3.825 -0.613 1.00 90.06 180 PHE A N 1
ATOM 1426 C CA . PHE A 1 180 ? -3.651 3.012 -0.853 1.00 90.06 180 PHE A CA 1
ATOM 1427 C C . PHE A 1 180 ? -3.633 1.721 -0.028 1.00 90.06 180 PHE A C 1
ATOM 1429 O O . PHE A 1 180 ? -4.598 1.457 0.679 1.00 90.06 180 PHE A O 1
ATOM 1436 N N . VAL A 1 181 ? -2.527 0.966 -0.039 1.00 89.50 181 VAL A N 1
ATOM 1437 C CA . VAL A 1 181 ? -2.390 -0.269 0.760 1.00 89.50 181 VAL A CA 1
ATOM 1438 C C . VAL A 1 181 ? -2.585 -0.000 2.255 1.00 89.50 181 VAL A C 1
ATOM 1440 O O . VAL A 1 181 ? -3.332 -0.722 2.910 1.00 89.50 181 VAL A O 1
ATOM 1443 N N . MET A 1 182 ? -1.988 1.070 2.789 1.00 83.75 182 MET A N 1
ATOM 1444 C CA . MET A 1 182 ? -2.206 1.477 4.186 1.00 83.75 182 MET A CA 1
ATOM 1445 C C . MET A 1 182 ? -3.655 1.919 4.439 1.00 83.75 182 MET A C 1
ATOM 1447 O O . MET A 1 182 ? -4.236 1.630 5.481 1.00 83.75 182 MET A O 1
ATOM 1451 N N . ARG A 1 183 ? -4.266 2.615 3.476 1.00 82.88 183 ARG A N 1
ATOM 1452 C CA . ARG A 1 183 ? -5.636 3.132 3.568 1.00 82.88 183 ARG A CA 1
ATOM 1453 C C . ARG A 1 183 ? -6.670 2.013 3.655 1.00 82.88 183 ARG A C 1
ATOM 1455 O O . ARG A 1 183 ? -7.631 2.161 4.413 1.00 82.88 183 ARG A O 1
ATOM 1462 N N . VAL A 1 184 ? -6.487 0.942 2.884 1.00 84.75 184 VAL A N 1
ATOM 1463 C CA . VAL A 1 184 ? -7.366 -0.238 2.912 1.00 84.75 184 VAL A CA 1
ATOM 1464 C C . VAL A 1 184 ? -7.013 -1.211 4.040 1.00 84.75 184 VAL A C 1
ATOM 1466 O O . VAL A 1 184 ? -7.787 -2.127 4.298 1.00 84.75 184 VAL A O 1
ATOM 1469 N N . GLY A 1 185 ? -5.897 -0.987 4.746 1.00 81.00 185 GLY A N 1
ATOM 1470 C CA . GLY A 1 185 ? -5.487 -1.821 5.873 1.00 81.00 185 GLY A CA 1
ATOM 1471 C C . GLY A 1 185 ? -4.886 -3.163 5.467 1.00 81.00 185 GLY A C 1
ATOM 1472 O O . GLY A 1 185 ? -5.135 -4.178 6.115 1.00 81.00 185 GLY A O 1
ATOM 1473 N N . GLU A 1 186 ? -4.169 -3.179 4.344 1.00 85.94 186 GLU A N 1
ATOM 1474 C CA . GLU A 1 186 ? -3.576 -4.379 3.748 1.00 85.94 186 GLU A CA 1
ATOM 1475 C C . GLU A 1 186 ? -2.052 -4.402 3.873 1.00 85.94 186 GLU A C 1
ATOM 1477 O O . GLU A 1 186 ? -1.346 -5.047 3.098 1.00 85.94 186 GLU A O 1
ATOM 1482 N N . GLU A 1 187 ? -1.517 -3.707 4.869 1.00 82.94 187 GLU A N 1
ATOM 1483 C CA . GLU A 1 187 ? -0.105 -3.718 5.215 1.00 82.94 187 GLU A CA 1
ATOM 1484 C C . GLU A 1 187 ? 0.387 -5.137 5.467 1.00 82.94 187 GLU A C 1
ATOM 1486 O O . GLU A 1 187 ? 1.334 -5.570 4.815 1.00 82.94 187 GLU A O 1
ATOM 1491 N N . TYR A 1 188 ? -0.297 -5.906 6.317 1.00 81.88 188 TYR A N 1
ATOM 1492 C CA . TYR A 1 188 ? 0.105 -7.282 6.596 1.00 81.88 188 TYR A CA 1
ATOM 1493 C C . TYR A 1 188 ? -0.058 -8.202 5.391 1.00 81.88 188 TYR A C 1
ATOM 1495 O O . TYR A 1 188 ? 0.837 -9.006 5.128 1.00 81.88 188 TYR A O 1
ATOM 1503 N N . GLY A 1 189 ? -1.149 -8.059 4.634 1.00 84.94 189 GLY A N 1
ATOM 1504 C CA . GLY A 1 189 ? -1.348 -8.812 3.395 1.00 84.94 189 GLY A CA 1
ATOM 1505 C C . GLY A 1 189 ? -0.222 -8.545 2.395 1.00 84.94 189 GLY A C 1
ATOM 1506 O O . GLY A 1 189 ? 0.301 -9.465 1.763 1.00 84.94 189 GLY A O 1
ATOM 1507 N N . PHE A 1 190 ? 0.237 -7.297 2.311 1.00 89.12 190 PHE A N 1
ATOM 1508 C CA . PHE A 1 190 ? 1.365 -6.931 1.469 1.00 89.12 190 PHE A CA 1
ATOM 1509 C C . PHE A 1 190 ? 2.715 -7.434 2.013 1.00 89.12 190 PHE A C 1
ATOM 1511 O O . PHE A 1 190 ? 3.555 -7.899 1.237 1.00 89.12 190 PHE A O 1
ATOM 1518 N N . GLU A 1 191 ? 2.944 -7.401 3.330 1.00 86.88 191 GLU A N 1
ATOM 1519 C CA . GLU A 1 191 ? 4.142 -7.982 3.954 1.00 86.88 191 GLU A CA 1
ATOM 1520 C C . GLU A 1 191 ? 4.247 -9.492 3.686 1.00 86.88 191 GLU A C 1
ATOM 1522 O O . GLU A 1 191 ? 5.320 -9.984 3.308 1.00 86.88 191 GLU A O 1
ATOM 1527 N N . GLU A 1 192 ? 3.134 -10.214 3.827 1.00 86.12 192 GLU A N 1
ATOM 1528 C CA . GLU A 1 192 ? 3.019 -11.643 3.527 1.00 86.12 192 GLU A CA 1
ATOM 1529 C C . GLU A 1 192 ? 3.235 -11.921 2.038 1.00 86.12 192 GLU A C 1
ATOM 1531 O O . GLU A 1 192 ? 3.999 -12.821 1.675 1.00 86.12 192 GLU A O 1
ATOM 1536 N N . TYR A 1 193 ? 2.653 -11.100 1.163 1.00 89.12 193 TYR A N 1
ATOM 1537 C CA . TYR A 1 193 ? 2.876 -11.176 -0.277 1.00 89.12 193 TYR A CA 1
ATOM 1538 C C . TYR A 1 193 ? 4.363 -11.015 -0.637 1.00 89.12 193 TYR A C 1
ATOM 1540 O O . TYR A 1 193 ? 4.928 -11.830 -1.373 1.00 89.12 193 TYR A O 1
ATOM 1548 N N . LEU A 1 194 ? 5.052 -10.022 -0.066 1.00 88.06 194 LEU A N 1
ATOM 1549 C CA . LEU A 1 194 ? 6.495 -9.852 -0.261 1.00 88.06 194 LEU A CA 1
ATOM 1550 C C . LEU A 1 194 ? 7.303 -11.020 0.324 1.00 88.06 194 LEU A C 1
ATOM 1552 O O . LEU A 1 194 ? 8.314 -11.424 -0.259 1.00 88.06 194 LEU A O 1
ATOM 1556 N N . GLY A 1 195 ? 6.877 -11.573 1.462 1.00 84.88 195 GLY A N 1
ATOM 1557 C CA . GLY A 1 195 ? 7.436 -12.795 2.045 1.00 84.88 195 GLY A CA 1
ATOM 1558 C C . GLY A 1 195 ? 7.321 -13.995 1.105 1.00 84.88 195 GLY A C 1
ATOM 1559 O O . GLY A 1 195 ? 8.310 -14.695 0.869 1.00 84.88 195 GLY A O 1
ATOM 1560 N N . SER A 1 196 ? 6.152 -14.170 0.498 1.00 84.62 196 SER A N 1
ATOM 1561 C CA . SER A 1 196 ? 5.861 -15.230 -0.467 1.00 84.62 196 SER A CA 1
ATOM 1562 C C . SER A 1 196 ? 6.705 -15.083 -1.731 1.00 84.62 196 SER A C 1
ATOM 1564 O O . SER A 1 196 ? 7.343 -16.043 -2.156 1.00 84.62 196 SER A O 1
ATOM 1566 N N . LEU A 1 197 ? 6.834 -13.868 -2.281 1.00 85.19 197 LEU A N 1
ATOM 1567 C CA . LEU A 1 197 ? 7.713 -13.603 -3.428 1.00 85.19 197 LEU A CA 1
ATOM 1568 C C . LEU A 1 197 ? 9.188 -13.898 -3.134 1.00 85.19 197 LEU A C 1
ATOM 1570 O O . LEU A 1 197 ? 9.914 -14.365 -4.013 1.00 85.19 197 LEU A O 1
ATOM 1574 N N . ARG A 1 198 ? 9.661 -13.590 -1.920 1.00 83.94 198 ARG A N 1
ATOM 1575 C CA . ARG A 1 198 ? 11.029 -13.926 -1.500 1.00 83.94 198 ARG A CA 1
ATOM 1576 C C . ARG A 1 198 ? 11.208 -15.439 -1.423 1.00 83.94 198 ARG A C 1
ATOM 1578 O O . ARG A 1 198 ? 12.152 -15.951 -2.015 1.00 83.94 198 ARG A O 1
ATOM 1585 N N . SER A 1 199 ? 10.270 -16.129 -0.782 1.00 81.31 199 SER A N 1
ATOM 1586 C CA . SER A 1 199 ? 10.299 -17.586 -0.613 1.00 81.31 199 SER A CA 1
ATOM 1587 C C . SER A 1 199 ? 10.225 -18.329 -1.949 1.00 81.31 199 SER A C 1
ATOM 1589 O O . SER A 1 199 ? 10.982 -19.271 -2.171 1.00 81.31 199 SER A O 1
ATOM 1591 N N . ALA A 1 200 ? 9.380 -17.874 -2.878 1.00 79.88 200 ALA A N 1
ATOM 1592 C CA . ALA A 1 200 ? 9.236 -18.461 -4.210 1.00 79.88 200 ALA A CA 1
ATOM 1593 C C . ALA A 1 200 ? 10.506 -18.329 -5.066 1.00 79.88 200 ALA A C 1
ATOM 1595 O O . ALA A 1 200 ? 10.776 -19.181 -5.902 1.00 79.88 200 ALA A O 1
ATOM 1596 N N . ARG A 1 201 ? 11.313 -17.280 -4.857 1.00 77.56 201 ARG A N 1
ATOM 1597 C CA . ARG A 1 201 ? 12.595 -17.103 -5.565 1.00 77.56 201 ARG A CA 1
ATOM 1598 C C . ARG A 1 201 ? 13.700 -18.014 -5.047 1.00 77.56 201 ARG A C 1
ATOM 1600 O O . ARG A 1 201 ? 14.649 -18.276 -5.777 1.00 77.56 201 ARG A O 1
ATOM 1607 N N . THR A 1 202 ? 13.615 -18.426 -3.787 1.00 76.00 202 THR A N 1
ATOM 1608 C CA . THR A 1 202 ? 14.642 -19.247 -3.135 1.00 76.00 202 THR A CA 1
ATOM 1609 C C . THR A 1 202 ? 14.285 -20.726 -3.101 1.00 76.00 202 THR A C 1
ATOM 1611 O O . THR A 1 202 ? 15.166 -21.553 -2.887 1.00 76.00 202 THR A O 1
ATOM 1614 N N . SER A 1 203 ? 13.010 -21.066 -3.292 1.00 72.44 203 SER A N 1
ATOM 1615 C CA . SER A 1 203 ? 12.534 -22.447 -3.247 1.00 72.44 203 SER A CA 1
ATOM 1616 C C . SER A 1 203 ? 12.587 -23.082 -4.638 1.00 72.44 203 SER A C 1
ATOM 1618 O O . SER A 1 203 ? 12.188 -22.437 -5.610 1.00 72.44 203 SER A O 1
ATOM 1620 N N . PRO A 1 204 ? 13.044 -24.340 -4.765 1.00 71.94 204 PRO A N 1
ATOM 1621 C CA . PRO A 1 204 ? 12.907 -25.070 -6.017 1.00 71.94 204 PRO A CA 1
ATOM 1622 C C . PRO A 1 204 ? 11.416 -25.238 -6.364 1.00 71.94 204 PRO A C 1
ATOM 1624 O O . PRO A 1 204 ? 10.594 -25.391 -5.455 1.00 71.94 204 PRO A O 1
ATOM 1627 N N . PRO A 1 205 ? 11.042 -25.200 -7.657 1.00 71.00 205 PRO A N 1
ATOM 1628 C CA . PRO A 1 205 ? 9.656 -25.391 -8.063 1.00 71.00 205 PRO A CA 1
ATOM 1629 C C . PRO A 1 205 ? 9.165 -26.765 -7.595 1.00 71.00 205 PRO A C 1
ATOM 1631 O O . PRO A 1 205 ? 9.770 -27.786 -7.918 1.00 71.00 205 PRO A O 1
ATOM 1634 N N . LEU A 1 206 ? 8.069 -26.779 -6.828 1.00 70.00 206 LEU A N 1
ATOM 1635 C CA . LEU A 1 206 ? 7.447 -28.000 -6.295 1.00 70.00 206 LEU A CA 1
ATOM 1636 C C . LEU A 1 206 ? 7.073 -28.979 -7.411 1.00 70.00 206 LEU A C 1
ATOM 1638 O O . LEU A 1 206 ? 7.228 -30.189 -7.276 1.00 70.00 206 LEU A O 1
ATOM 1642 N N . THR A 1 207 ? 6.558 -28.452 -8.517 1.00 77.00 207 THR A N 1
ATOM 1643 C CA . THR A 1 207 ? 6.241 -29.186 -9.741 1.00 77.00 207 THR A CA 1
ATOM 1644 C C . THR A 1 207 ? 6.295 -28.192 -10.898 1.00 77.00 207 THR A C 1
ATOM 1646 O O . THR A 1 207 ? 5.991 -27.012 -10.725 1.00 77.00 207 THR A O 1
ATOM 1649 N N . SER A 1 208 ? 6.737 -28.649 -12.066 1.00 79.81 208 SER A N 1
ATOM 1650 C CA . SER A 1 208 ? 6.733 -27.864 -13.298 1.00 79.81 208 SER A CA 1
ATOM 1651 C C . SER A 1 208 ? 5.686 -28.451 -14.233 1.00 79.81 208 SER A C 1
ATOM 1653 O O . SER A 1 208 ? 5.637 -29.665 -14.417 1.00 79.81 208 SER A O 1
ATOM 1655 N N . PHE A 1 209 ? 4.856 -27.580 -14.792 1.00 84.19 209 PHE A N 1
ATOM 1656 C CA . PHE A 1 209 ? 3.817 -27.930 -15.752 1.00 84.19 209 PHE A CA 1
ATOM 1657 C C . PHE A 1 209 ? 4.145 -27.267 -17.084 1.00 84.19 209 PHE A C 1
ATOM 1659 O O . PHE A 1 209 ? 4.717 -26.172 -17.105 1.00 84.19 209 PHE A O 1
ATOM 1666 N N . ALA A 1 210 ? 3.801 -27.925 -18.188 1.00 81.75 210 ALA A N 1
ATOM 1667 C CA . ALA A 1 210 ? 3.999 -27.354 -19.514 1.00 81.75 210 ALA A CA 1
ATOM 1668 C C . ALA A 1 210 ? 2.909 -26.322 -19.845 1.00 81.75 210 ALA A C 1
ATOM 1670 O O . ALA A 1 210 ? 3.144 -25.415 -20.644 1.00 81.75 210 ALA A O 1
ATOM 1671 N N . THR A 1 211 ? 1.734 -26.445 -19.221 1.00 86.00 211 THR A N 1
ATOM 1672 C CA . THR A 1 211 ? 0.568 -25.586 -19.458 1.00 86.00 211 THR A CA 1
ATOM 1673 C C . THR A 1 211 ? -0.118 -25.165 -18.157 1.00 86.00 211 THR A C 1
ATOM 1675 O O . THR A 1 211 ? 0.096 -25.757 -17.096 1.00 86.00 211 THR A O 1
ATOM 1678 N N . HIS A 1 212 ? -0.943 -24.117 -18.234 1.00 75.00 212 HIS A N 1
ATOM 1679 C CA . HIS A 1 212 ? -1.747 -23.656 -17.100 1.00 75.00 212 HIS A CA 1
ATOM 1680 C C . HIS A 1 212 ? -2.845 -24.672 -16.762 1.00 75.00 212 HIS A C 1
ATOM 1682 O O . HIS A 1 212 ? -3.083 -24.957 -15.594 1.00 75.00 212 HIS A O 1
ATOM 1688 N N . GLU A 1 213 ? -3.452 -25.290 -17.778 1.00 85.50 213 GLU A N 1
ATOM 1689 C CA . GLU A 1 213 ? -4.496 -26.301 -17.605 1.00 85.50 213 GLU A CA 1
ATOM 1690 C C . GLU A 1 213 ? -3.987 -27.551 -16.865 1.00 85.50 213 GLU A C 1
ATOM 1692 O O . GLU A 1 213 ? -4.698 -28.126 -16.035 1.00 85.50 213 GLU A O 1
ATOM 1697 N N . GLU A 1 214 ? -2.743 -27.968 -17.127 1.00 86.06 214 GLU A N 1
ATOM 1698 C CA . GLU A 1 214 ? -2.081 -29.044 -16.376 1.00 86.06 214 GLU A CA 1
ATOM 1699 C C . GLU A 1 214 ? -1.896 -28.678 -14.898 1.00 86.06 214 GLU A C 1
ATOM 1701 O O . GLU A 1 214 ? -2.159 -29.507 -14.022 1.00 86.06 214 GLU A O 1
ATOM 1706 N N . ALA A 1 215 ? -1.483 -27.438 -14.619 1.00 84.88 215 ALA A N 1
ATOM 1707 C CA . ALA A 1 215 ? -1.311 -26.942 -13.257 1.00 84.88 215 ALA A CA 1
ATOM 1708 C C . ALA A 1 215 ? -2.650 -26.885 -12.500 1.00 84.88 215 ALA A C 1
ATOM 1710 O O . ALA A 1 215 ? -2.731 -27.352 -11.363 1.00 84.88 215 ALA A O 1
ATOM 1711 N N . ASP A 1 216 ? -3.713 -26.396 -13.146 1.00 84.25 216 ASP A N 1
ATOM 1712 C CA . ASP A 1 216 ? -5.062 -26.328 -12.571 1.00 84.25 216 ASP A CA 1
ATOM 1713 C C . ASP A 1 216 ? -5.611 -27.723 -12.248 1.00 84.25 216 ASP A C 1
ATOM 1715 O O . ASP A 1 216 ? -6.159 -27.966 -11.169 1.00 84.25 216 ASP A O 1
ATOM 1719 N N . THR A 1 217 ? -5.414 -28.676 -13.164 1.00 87.19 217 THR A N 1
ATOM 1720 C CA . THR A 1 217 ? -5.833 -30.073 -12.974 1.00 87.19 217 THR A CA 1
ATOM 1721 C C . THR A 1 217 ? -5.097 -30.713 -11.796 1.00 87.19 217 THR A C 1
ATOM 1723 O O . THR A 1 217 ? -5.692 -31.442 -10.991 1.00 87.19 217 THR A O 1
ATOM 1726 N N . TRP A 1 218 ? -3.800 -30.429 -11.660 1.00 87.62 218 TRP A N 1
ATOM 1727 C CA . TRP A 1 218 ? -3.007 -30.896 -10.530 1.00 87.62 218 TRP A CA 1
ATOM 1728 C C . TRP A 1 218 ? -3.488 -30.287 -9.207 1.00 87.62 218 TRP A C 1
ATOM 1730 O O . TRP A 1 218 ? -3.700 -31.039 -8.254 1.00 87.62 218 TRP A O 1
ATOM 1740 N N . LEU A 1 219 ? -3.742 -28.973 -9.154 1.00 82.69 219 LEU A N 1
ATOM 1741 C CA . LEU A 1 219 ? -4.262 -28.286 -7.963 1.00 82.69 219 LEU A CA 1
ATOM 1742 C C . LEU A 1 219 ? -5.594 -28.887 -7.499 1.00 82.69 219 LEU A C 1
ATOM 1744 O O . LEU A 1 219 ? -5.724 -29.277 -6.337 1.00 82.69 219 LEU A O 1
ATOM 1748 N N . ALA A 1 220 ? -6.538 -29.076 -8.424 1.00 83.94 220 ALA A N 1
ATOM 1749 C CA . ALA A 1 220 ? -7.832 -29.694 -8.133 1.00 83.94 220 ALA A CA 1
ATOM 1750 C C . ALA A 1 220 ? -7.703 -31.136 -7.596 1.00 83.94 220 ALA A C 1
ATOM 1752 O O . ALA A 1 220 ? -8.554 -31.616 -6.841 1.00 83.94 220 ALA A O 1
ATOM 1753 N N . THR A 1 221 ? -6.629 -31.843 -7.965 1.00 82.69 221 THR A N 1
ATOM 1754 C CA . THR A 1 221 ? -6.338 -33.196 -7.468 1.00 82.69 221 THR A CA 1
ATOM 1755 C C . THR A 1 221 ? -5.763 -33.170 -6.046 1.00 82.69 221 THR A C 1
ATOM 1757 O O . THR A 1 221 ? -6.093 -34.041 -5.239 1.00 82.69 221 THR A O 1
ATOM 1760 N N . GLN A 1 222 ? -4.955 -32.161 -5.702 1.00 76.56 222 GLN A N 1
ATOM 1761 C CA . GLN A 1 222 ? -4.397 -32.005 -4.352 1.00 76.56 222 GLN A CA 1
ATOM 1762 C C . GLN A 1 222 ? -5.470 -31.653 -3.315 1.00 76.56 222 GLN A C 1
ATOM 1764 O O . GLN A 1 222 ? -5.497 -32.255 -2.241 1.00 76.56 222 GLN A O 1
ATOM 1769 N N . GLU A 1 223 ? -6.408 -30.760 -3.648 1.00 64.06 223 GLU A N 1
ATOM 1770 C CA . GLU A 1 223 ? -7.533 -30.406 -2.764 1.00 64.06 223 GLU A CA 1
ATOM 1771 C C . GLU A 1 223 ? -8.403 -31.623 -2.414 1.00 64.06 223 GLU A C 1
ATOM 1773 O O . GLU A 1 223 ? -8.900 -31.756 -1.293 1.00 64.06 223 GLU A O 1
ATOM 1778 N N . ARG A 1 224 ? -8.534 -32.564 -3.357 1.00 56.59 224 ARG A N 1
ATOM 1779 C CA . ARG A 1 224 ? -9.294 -33.806 -3.176 1.00 56.59 224 ARG A CA 1
ATOM 1780 C C . ARG A 1 224 ? -8.553 -34.842 -2.316 1.00 56.59 224 ARG A C 1
ATOM 1782 O O . ARG A 1 224 ? -9.197 -35.658 -1.667 1.00 56.59 224 ARG A O 1
ATOM 1789 N N . SER A 1 225 ? -7.221 -34.795 -2.280 1.00 57.38 225 SER A N 1
ATOM 1790 C CA . SER A 1 225 ? -6.374 -35.666 -1.446 1.00 57.38 225 SER A CA 1
ATOM 1791 C C . SER A 1 225 ? -6.394 -35.259 0.037 1.00 57.38 225 SER A C 1
ATOM 1793 O O . SER A 1 225 ? -6.335 -36.116 0.918 1.00 57.38 225 SER A O 1
ATOM 1795 N N . ILE A 1 226 ? -6.568 -33.964 0.324 1.00 54.53 226 ILE A N 1
ATOM 1796 C CA . ILE A 1 226 ? -6.623 -33.420 1.693 1.00 54.53 226 ILE A CA 1
ATOM 1797 C C . ILE A 1 226 ? -7.966 -33.734 2.389 1.00 54.53 226 ILE A C 1
ATOM 1799 O O . ILE A 1 226 ? -8.038 -33.732 3.616 1.00 54.53 226 ILE A O 1
ATOM 1803 N N . ASN A 1 227 ? -9.009 -34.105 1.637 1.00 49.84 227 ASN A N 1
ATOM 1804 C CA . ASN A 1 227 ? -10.301 -34.561 2.165 1.00 49.84 227 ASN A CA 1
ATOM 1805 C C . ASN A 1 227 ? -10.617 -36.016 1.751 1.00 49.84 227 ASN A C 1
ATOM 1807 O O . ASN A 1 227 ? -11.418 -36.235 0.841 1.00 49.84 227 ASN A O 1
ATOM 1811 N N . PRO A 1 228 ? -10.068 -37.046 2.428 1.00 43.72 228 PRO A N 1
ATOM 1812 C CA . PRO A 1 228 ? -10.371 -38.440 2.096 1.00 43.72 228 PRO A CA 1
ATOM 1813 C C . PRO A 1 228 ? -11.682 -38.961 2.724 1.00 43.72 228 PRO A C 1
ATOM 1815 O O . PRO A 1 228 ? -12.019 -40.130 2.557 1.00 43.72 228 PRO A O 1
ATOM 1818 N N . GLY A 1 229 ? -12.446 -38.133 3.445 1.00 46.62 229 GLY A N 1
ATOM 1819 C CA . GLY A 1 229 ? -13.665 -38.546 4.153 1.00 46.62 229 GLY A CA 1
ATOM 1820 C C . GLY A 1 229 ? -14.943 -37.980 3.538 1.00 46.62 229 GLY A C 1
ATOM 1821 O O . GLY A 1 229 ? -15.578 -37.133 4.153 1.00 46.62 229 GLY A O 1
ATOM 1822 N N . GLY A 1 230 ? -15.314 -38.403 2.325 1.00 42.97 230 GLY A N 1
ATOM 1823 C CA . GLY A 1 230 ? -16.382 -37.726 1.578 1.00 42.97 230 GLY A CA 1
ATOM 1824 C C . GLY A 1 230 ? -17.203 -38.552 0.587 1.00 42.97 230 GLY A C 1
ATOM 1825 O O . GLY A 1 230 ? -17.665 -37.994 -0.401 1.00 42.97 230 GLY A O 1
ATOM 1826 N N . GLY A 1 231 ? -17.439 -39.841 0.856 1.00 39.72 231 GLY A N 1
ATOM 1827 C CA . GLY A 1 231 ? -18.741 -40.448 0.545 1.00 39.72 231 GLY A CA 1
ATOM 1828 C C . GLY A 1 231 ? -18.841 -41.503 -0.566 1.00 39.72 231 GLY A C 1
ATOM 1829 O O . GLY A 1 231 ? -18.353 -41.319 -1.680 1.00 39.72 231 GLY A O 1
ATOM 1830 N N . LYS A 1 232 ? -19.608 -42.557 -0.230 1.00 42.59 232 LYS A N 1
ATOM 1831 C CA . LYS A 1 232 ? -20.738 -43.209 -0.950 1.00 42.59 232 LYS A CA 1
ATOM 1832 C C . LYS A 1 232 ? -20.734 -44.716 -0.625 1.00 42.59 232 LYS A C 1
ATOM 1834 O O . LYS A 1 232 ? -19.671 -45.311 -0.590 1.00 42.59 232 LYS A O 1
ATOM 1839 N N . SER A 1 233 ? -21.836 -45.429 -0.404 1.00 38.34 233 SER A N 1
ATOM 1840 C CA . SER A 1 233 ? -23.278 -45.183 -0.529 1.00 38.34 233 SER A CA 1
ATOM 1841 C C . SER A 1 233 ? -23.992 -46.407 0.085 1.00 38.34 233 SER A C 1
ATOM 1843 O O . SER A 1 233 ? -23.467 -47.515 -0.004 1.00 38.34 233 SER A O 1
ATOM 1845 N N . GLY A 1 234 ? -25.165 -46.212 0.695 1.00 32.09 234 GLY A N 1
ATOM 1846 C CA . GLY A 1 234 ? -26.041 -47.291 1.159 1.00 32.09 234 GLY A CA 1
ATOM 1847 C C . GLY A 1 234 ? -27.428 -46.778 1.557 1.00 32.09 234 GLY A C 1
ATOM 1848 O O . GLY A 1 234 ? -27.670 -46.603 2.741 1.00 32.09 234 GLY A O 1
ATOM 1849 N N . ASP A 1 235 ? -28.254 -46.515 0.536 1.00 34.00 235 ASP A N 1
ATOM 1850 C CA . ASP A 1 235 ? -29.733 -46.535 0.437 1.00 34.00 235 ASP A CA 1
ATOM 1851 C C . ASP A 1 235 ? -30.682 -45.897 1.494 1.00 34.00 235 ASP A C 1
ATOM 1853 O O . ASP A 1 235 ? -30.321 -45.658 2.644 1.00 34.00 235 ASP A O 1
ATOM 1857 N N . PRO A 1 236 ? -31.927 -45.544 1.085 1.00 43.88 236 PRO A N 1
ATOM 1858 C CA . PRO A 1 236 ? -32.692 -44.447 1.669 1.00 43.88 236 PRO A CA 1
ATOM 1859 C C . PRO A 1 236 ? -33.647 -44.899 2.779 1.00 43.88 236 PRO A C 1
ATOM 1861 O O . PRO A 1 236 ? -34.358 -45.896 2.646 1.00 43.88 236 PRO A O 1
ATOM 1864 N N . LYS A 1 237 ? -33.759 -44.088 3.836 1.00 34.56 237 LYS A N 1
ATOM 1865 C CA . LYS A 1 237 ? -34.952 -44.044 4.690 1.00 34.56 237 LYS A CA 1
ATOM 1866 C C . LYS A 1 237 ? -35.292 -42.612 5.081 1.00 34.56 237 LYS A C 1
ATOM 1868 O O . LYS A 1 237 ? -34.433 -41.847 5.505 1.00 34.56 237 LYS A O 1
ATOM 1873 N N . GLU A 1 238 ? -36.570 -42.299 4.901 1.00 41.00 238 GLU A N 1
ATOM 1874 C CA . GLU A 1 238 ? -37.265 -41.109 5.379 1.00 41.00 238 GLU A CA 1
ATOM 1875 C C . GLU A 1 238 ? -37.117 -40.907 6.894 1.00 41.00 238 GLU A C 1
ATOM 1877 O O . GLU A 1 238 ? -37.159 -41.873 7.659 1.00 41.00 238 GLU A O 1
ATOM 1882 N N . GLY A 1 239 ? -37.083 -39.636 7.311 1.00 30.86 239 GLY A N 1
ATOM 1883 C CA . GLY A 1 239 ? -37.527 -39.206 8.639 1.00 30.86 239 GLY A CA 1
ATOM 1884 C C . GLY A 1 239 ? -36.600 -38.222 9.359 1.00 30.86 239 GLY A C 1
ATOM 1885 O O . GLY A 1 239 ? -35.515 -38.601 9.777 1.00 30.86 239 GLY A O 1
ATOM 1886 N N . GLY A 1 240 ? -37.102 -37.004 9.604 1.00 30.06 240 GLY A N 1
ATOM 1887 C CA . GLY A 1 240 ? -36.827 -36.255 10.842 1.00 30.06 240 GLY A CA 1
ATOM 1888 C C . GLY A 1 240 ? -35.745 -35.165 10.824 1.00 30.06 240 GLY A C 1
ATOM 1889 O O . GLY A 1 240 ? -34.562 -35.459 10.805 1.00 30.06 240 GLY A O 1
ATOM 1890 N N . GLU A 1 241 ? -36.215 -33.914 10.912 1.00 33.84 241 GLU A N 1
ATOM 1891 C CA . GLU A 1 241 ? -35.669 -32.760 11.658 1.00 33.84 241 GLU A CA 1
ATOM 1892 C C . GLU A 1 241 ? -34.153 -32.452 11.705 1.00 33.84 241 GLU A C 1
ATOM 1894 O O . GLU A 1 241 ? -33.366 -33.129 12.353 1.00 33.84 241 GLU A O 1
ATOM 1899 N N . GLY A 1 242 ? -33.822 -31.249 11.208 1.00 37.59 242 GLY A N 1
ATOM 1900 C CA . GLY A 1 242 ? -33.003 -30.278 11.947 1.00 37.59 242 GLY A CA 1
ATOM 1901 C C . GLY A 1 242 ? -31.485 -30.308 11.752 1.00 37.59 242 GLY A C 1
ATOM 1902 O O . GLY A 1 242 ? -30.783 -30.946 12.522 1.00 37.59 242 GLY A O 1
ATOM 1903 N N . ALA A 1 243 ? -30.968 -29.488 10.827 1.00 31.25 243 ALA A N 1
ATOM 1904 C CA . ALA A 1 243 ? -29.717 -28.731 11.004 1.00 31.25 243 ALA A CA 1
ATOM 1905 C C . ALA A 1 243 ? -29.509 -27.752 9.836 1.00 31.25 243 ALA A C 1
ATOM 1907 O O . ALA A 1 243 ? -29.554 -28.133 8.668 1.00 31.25 243 ALA A O 1
ATOM 1908 N N . ALA A 1 244 ? -29.294 -26.480 10.169 1.00 38.50 244 ALA A N 1
ATOM 1909 C CA . ALA A 1 244 ? -28.995 -25.405 9.230 1.00 38.50 244 ALA A CA 1
ATOM 1910 C C . ALA A 1 244 ? -27.591 -25.561 8.600 1.00 38.50 244 ALA A C 1
ATOM 1912 O O . ALA A 1 244 ? -26.675 -26.040 9.274 1.00 38.50 244 ALA A O 1
ATOM 1913 N N . PRO A 1 245 ? -27.388 -25.137 7.338 1.00 38.44 245 PRO A N 1
ATOM 1914 C CA . PRO A 1 245 ? -26.074 -25.143 6.701 1.00 38.44 245 PRO A CA 1
ATOM 1915 C C . PRO A 1 245 ? -25.158 -24.030 7.258 1.00 38.44 245 PRO A C 1
ATOM 1917 O O . PRO A 1 245 ? -25.654 -22.981 7.676 1.00 38.44 245 PRO A O 1
ATOM 1920 N N . PRO A 1 246 ? -23.823 -24.222 7.256 1.00 37.34 246 PRO A N 1
ATOM 1921 C CA . PRO A 1 246 ? -22.869 -23.204 7.694 1.00 37.34 246 PRO A CA 1
ATOM 1922 C C . PRO A 1 246 ? -22.844 -22.007 6.722 1.00 37.34 246 PRO A C 1
ATOM 1924 O O . PRO A 1 246 ? -23.032 -22.197 5.516 1.00 37.34 246 PRO A O 1
ATOM 1927 N N . PRO A 1 247 ? -22.606 -20.774 7.210 1.00 38.19 247 PRO A N 1
ATOM 1928 C CA . PRO A 1 247 ? -22.661 -19.584 6.376 1.00 38.19 247 PRO A CA 1
ATOM 1929 C C . PRO A 1 247 ? -21.468 -19.540 5.418 1.00 38.19 247 PRO A C 1
ATOM 1931 O O . PRO A 1 247 ? -20.306 -19.541 5.825 1.00 38.19 247 PRO A O 1
ATOM 1934 N N . GLY A 1 248 ? -21.789 -19.497 4.126 1.00 30.34 248 GLY A N 1
ATOM 1935 C CA . GLY A 1 248 ? -20.851 -19.183 3.062 1.00 30.34 248 GLY A CA 1
ATOM 1936 C C . GLY A 1 248 ? -20.370 -17.737 3.158 1.00 30.34 248 GLY A C 1
ATOM 1937 O O . GLY A 1 248 ? -21.105 -16.838 3.566 1.00 30.34 248 GLY A O 1
ATOM 1938 N N . PHE A 1 249 ? -19.121 -17.525 2.754 1.00 35.75 249 PHE A N 1
ATOM 1939 C CA . PHE A 1 249 ? -18.538 -16.208 2.542 1.00 35.75 249 PHE A CA 1
ATOM 1940 C C . PHE A 1 249 ? -19.284 -15.489 1.410 1.00 35.75 249 PHE A C 1
ATOM 1942 O O . PHE A 1 249 ? -18.969 -15.646 0.234 1.00 35.75 249 PHE A O 1
ATOM 1949 N N . GLY A 1 250 ? -20.288 -14.702 1.786 1.00 27.19 250 GLY A N 1
ATOM 1950 C CA . GLY A 1 250 ? -20.949 -13.719 0.942 1.00 27.19 250 GLY A CA 1
ATOM 1951 C C . GLY A 1 250 ? -20.930 -12.376 1.657 1.00 27.19 250 GLY A C 1
ATOM 1952 O O . GLY A 1 250 ? -21.747 -12.130 2.537 1.00 27.19 250 GLY A O 1
ATOM 1953 N N . CYS A 1 251 ? -19.991 -11.499 1.302 1.00 30.39 251 CYS A N 1
ATOM 1954 C CA . CYS A 1 251 ? -20.101 -10.083 1.644 1.00 30.39 251 CYS A CA 1
ATOM 1955 C C . CYS A 1 251 ? -21.171 -9.452 0.742 1.0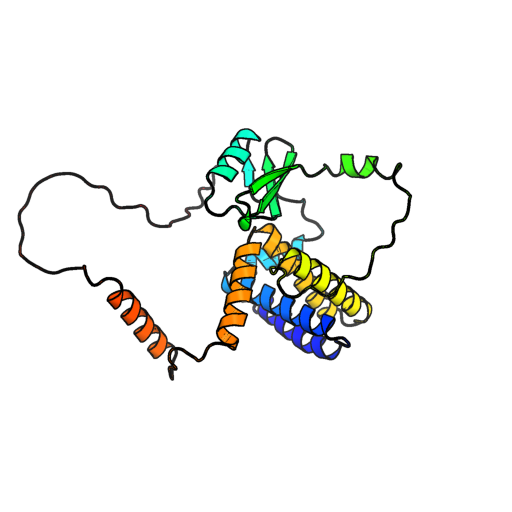0 30.39 251 CYS A C 1
ATOM 1957 O O . CYS A 1 251 ? -20.863 -8.853 -0.288 1.00 30.39 251 CYS A O 1
ATOM 1959 N N . GLU A 1 252 ? -22.442 -9.603 1.116 1.00 30.45 252 GLU A N 1
ATOM 1960 C CA . GLU A 1 252 ? -23.513 -8.773 0.575 1.00 30.45 252 GLU A CA 1
ATOM 1961 C C . GLU A 1 252 ? -23.365 -7.347 1.118 1.00 30.45 252 GLU A C 1
ATOM 1963 O O . GLU A 1 252 ? -23.555 -7.072 2.302 1.00 30.45 252 GLU A O 1
ATOM 1968 N N . ARG A 1 253 ? -23.039 -6.412 0.220 1.00 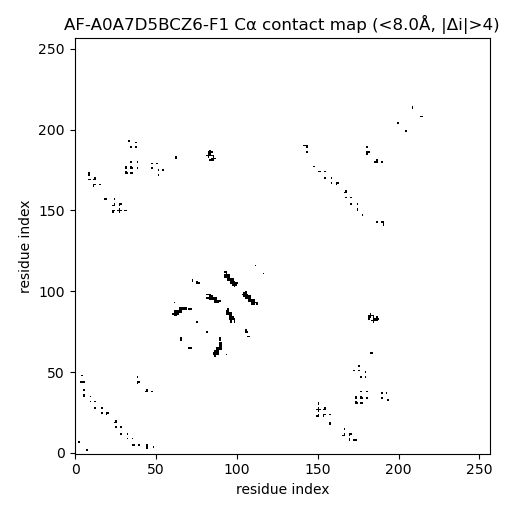37.59 253 ARG A N 1
ATOM 1969 C CA . ARG A 1 253 ? -23.191 -4.973 0.452 1.00 37.59 253 ARG A CA 1
ATOM 1970 C C . ARG A 1 253 ? -24.684 -4.662 0.577 1.00 37.59 253 ARG A C 1
ATOM 1972 O O . ARG A 1 253 ? -25.365 -4.526 -0.436 1.00 37.59 253 ARG A O 1
ATOM 1979 N N . HIS A 1 254 ? -25.188 -4.510 1.797 1.00 30.34 254 HIS A N 1
ATOM 1980 C CA . HIS A 1 254 ? -26.471 -3.848 2.019 1.00 30.34 254 HIS A CA 1
ATOM 1981 C C . HIS A 1 254 ? -26.261 -2.336 2.147 1.00 30.34 254 HIS A C 1
ATOM 1983 O O . HIS A 1 254 ? -25.774 -1.820 3.150 1.00 30.34 254 HIS A O 1
ATOM 1989 N N . LEU A 1 255 ? -26.634 -1.641 1.072 1.00 38.97 255 LEU A N 1
ATOM 1990 C CA . LEU A 1 255 ? -26.992 -0.227 1.063 1.00 38.97 255 LEU A CA 1
ATOM 1991 C C . LEU A 1 255 ? -28.225 -0.030 1.954 1.00 38.97 255 LEU A C 1
ATOM 1993 O O . LEU A 1 255 ? -29.285 -0.575 1.651 1.00 38.97 255 LEU A O 1
ATOM 1997 N N . LEU A 1 256 ? -28.110 0.786 2.999 1.00 36.62 256 LEU A N 1
ATOM 1998 C CA . LEU A 1 256 ? -29.269 1.368 3.671 1.00 36.62 256 LEU A CA 1
ATOM 1999 C C . LEU A 1 256 ? -29.426 2.822 3.221 1.00 36.62 256 LEU A C 1
ATOM 2001 O O . LEU A 1 256 ? -28.508 3.634 3.350 1.00 36.62 256 LEU A O 1
ATOM 2005 N N . LYS A 1 257 ? -30.595 3.082 2.631 1.00 34.25 257 LYS A N 1
ATOM 2006 C CA . LYS A 1 257 ? -31.257 4.387 2.618 1.00 34.25 257 LYS A CA 1
ATOM 2007 C C . LYS A 1 257 ? -31.799 4.692 4.008 1.00 34.25 257 LYS A C 1
ATOM 2009 O O . LYS A 1 257 ? -32.173 3.716 4.697 1.00 34.25 257 LYS A O 1
#

Secondary structure (DSSP, 8-state):
----HHHHHHHHHHHHGGG--SHHHHHHHHHHHHHHHHHHHTTTHHHHHHHHHTTTTS----SEEESSHHHHHHHHHH-SS--TT-EEEETTEEEEEEEEGGGTEEEEEEPPPHHHHHTSTTS----------PPPPTTPPP-HHHHHHHHHHHHHHHHTT---HHHHHHHHHHHHHHHHHHHHT-HHHHHHHHHHHHHHHHSPPS---SSHHHHHHHHHHHHHHH-----------------PPPPP---------

Mean predicted aligned error: 14.98 Å

Nearest PDB structures (foldseek):
  6elu-assembly3_G  TM=2.696E-01  e=5.525E+00  Trypanosoma brucei rhodesiense

Solvent-accessible surface area (backbone atoms only — not comparable to full-atom values): 15907 Å² total; per-residue (Å²): 134,80,77,58,64,62,60,54,37,49,53,42,48,59,58,52,52,76,72,47,87,47,72,63,33,49,51,25,52,52,49,34,49,49,50,46,49,51,42,50,74,71,67,42,53,66,62,51,49,54,46,64,77,35,61,93,75,53,77,91,71,55,73,44,79,32,81,35,57,69,57,45,54,48,49,57,70,70,41,92,78,60,41,36,63,17,39,28,28,29,53,93,43,44,25,31,30,43,55,45,69,95,72,74,42,72,47,76,44,76,52,80,50,76,71,62,56,72,70,52,80,85,75,81,90,81,89,73,87,80,70,76,87,70,80,82,62,95,84,67,77,88,50,67,66,64,51,46,56,52,26,47,53,35,47,50,62,51,49,79,73,56,85,49,70,65,52,45,52,25,52,52,50,39,55,48,44,56,52,48,38,34,50,74,22,38,46,64,61,49,52,50,50,54,50,49,59,53,50,60,72,73,46,78,77,92,72,88,62,97,45,69,69,56,45,52,56,50,52,61,50,52,62,53,65,78,52,82,85,78,88,87,86,83,84,90,77,90,82,83,85,91,82,84,81,82,86,72,96,67,90,75,85,77,84,79,131

Sequence (257 aa):
MNPDFIKMTQARLREVERHASTSGQFDALKASRATLHFIAGRGETGEFKAFVESFDTAPVTPLLSFTTKAEADTWLREHPAPPHGALIRAANDFYTVVDARALHHRKLLRLPSPEEVTHTDEAEQEVEDVPEPSKPSPGTKFSLFKLYDRTCYDLNQMETRMSSPEEFAAIRTARISFNFVMRVGEEYGFEEYLGSLRSARTSPPLTSFATHEEADTWLATQERSINPGGGKSGDPKEGGEGAAPPPGFGCERHLLK